Protein AF-A0A2V6P6T4-F1 (afdb_monomer_lite)

Secondary structure (DSSP, 8-state):
-HHHHHHHHHHHHHTTS-HHHHHHHHHHHHHHHHHH--HHHHHHHHHH-TTTHHHHTTSTTTHHHHHHHHHHHGGGGGGGHHHHHHHHHHS-GGGHHHHHHHHHHH-TTSPP-EE-HHHHHHHHHHHHHHHHHS-HHHHHHHHHHHHHHTS--TTEEHHHHHHHHHHHHTT-HHHHHHHHHHHHHH-GGGTTTTSPP-

Radius of gyration: 21.28 Å; chains: 1; bounding box: 48×36×60 Å

Foldseek 3Di:
DVVLVVLLVVLQVQLPDDLVSLVVCLVVLLCSCLPRVRLSSLQSCLVNPLPCLLVLLQRQSNVLSSLQSLLVVAQVSPVSLVSLLVSCVPYDLVNNVSSQSSNCRNPVPDQRFWFACQLQVQLVVLLQVVLVVDDPQLVVQLVVLCVVQPPHRGTQTLVSVLVSLVSNCVSDVVSSVSSVVRSCVSPVSCVVVSPPDD

pLDDT: mean 92.3, std 7.09, range [49.5, 98.38]

Sequence (198 aa):
MKYQNSVSAAAQAIGKLRQETIQTALPALRSALTTWEDYDAAQVIKQSDPQWLMVALKEPKAACEAAEALGELGPEARYALPALYEAMETGPTNHRYAIENAIKRIDPEAPRPLFHFDDLSPAVSELMSAAEAADKEIHDRVLDVYIKHGQDLNSVTRGEVIAFVNAIHDVDRGIYDLFVTKLVESNPSLAEALKPAP

Structure (mmCIF, N/CA/C/O backbone):
data_AF-A0A2V6P6T4-F1
#
_entry.id   AF-A0A2V6P6T4-F1
#
loop_
_atom_site.group_PDB
_atom_site.id
_atom_site.type_symbol
_atom_site.label_atom_id
_atom_site.label_alt_id
_atom_site.label_comp_id
_atom_site.label_asym_id
_atom_site.label_entity_id
_atom_site.label_seq_id
_atom_site.pdbx_PDB_ins_code
_atom_site.Cartn_x
_atom_site.Cartn_y
_atom_site.Cartn_z
_atom_site.occupancy
_atom_site.B_iso_or_equiv
_atom_site.auth_seq_id
_atom_site.auth_comp_id
_atom_site.auth_asym_id
_atom_site.auth_atom_id
_atom_site.pdbx_PDB_model_num
ATOM 1 N N . MET A 1 1 ? -4.398 21.254 19.273 1.00 58.81 1 MET A N 1
ATOM 2 C CA . MET A 1 1 ? -3.886 20.601 20.501 1.00 58.81 1 MET A CA 1
ATOM 3 C C . MET A 1 1 ? -4.890 20.522 21.652 1.00 58.81 1 MET A C 1
ATOM 5 O O . MET A 1 1 ? -5.187 19.404 22.032 1.00 58.81 1 MET A O 1
ATOM 9 N N . LYS A 1 2 ? -5.466 21.613 22.202 1.00 63.25 2 LYS A N 1
ATOM 10 C CA . LYS A 1 2 ? -6.418 21.486 23.342 1.00 63.25 2 LYS A CA 1
ATOM 11 C C . LYS A 1 2 ? -7.601 20.539 23.069 1.00 63.25 2 LYS A C 1
ATOM 13 O O . LYS A 1 2 ? -7.961 19.774 23.953 1.00 63.25 2 LYS A O 1
ATOM 18 N N . TYR A 1 3 ? -8.156 20.570 21.855 1.00 71.94 3 TYR A N 1
ATOM 19 C CA . TYR A 1 3 ? -9.300 19.732 21.485 1.00 71.94 3 TYR A CA 1
ATOM 20 C C . TYR A 1 3 ? -8.932 18.263 21.221 1.00 71.94 3 TYR A C 1
ATOM 22 O O . TYR A 1 3 ? -9.655 17.387 21.672 1.00 71.94 3 TYR A O 1
ATOM 30 N N . GLN A 1 4 ? -7.786 17.976 20.594 1.00 75.94 4 GLN A N 1
ATOM 31 C CA . GLN A 1 4 ? -7.334 16.595 20.346 1.00 75.94 4 GLN A CA 1
ATOM 32 C C . GLN A 1 4 ? -7.177 15.801 21.645 1.00 75.94 4 GLN A C 1
ATOM 34 O O . GLN A 1 4 ? -7.754 14.732 21.777 1.00 75.94 4 GLN A O 1
ATOM 39 N N . ASN A 1 5 ? -6.516 16.374 22.656 1.00 79.81 5 ASN A N 1
ATOM 40 C CA . ASN A 1 5 ? -6.349 15.693 23.944 1.00 79.81 5 ASN A CA 1
ATOM 41 C C . ASN A 1 5 ? -7.693 15.411 24.634 1.00 79.81 5 ASN A C 1
ATOM 43 O O . ASN A 1 5 ? -7.843 14.395 25.306 1.00 79.81 5 ASN A O 1
ATOM 47 N N . SER A 1 6 ? -8.674 16.309 24.487 1.00 82.62 6 SER A N 1
ATOM 48 C CA . SER A 1 6 ? -10.010 16.077 25.042 1.00 82.62 6 SER A CA 1
ATOM 49 C C . SER A 1 6 ? -10.805 15.023 24.269 1.00 82.62 6 SER A C 1
ATOM 51 O O . SER A 1 6 ? -11.564 14.285 24.889 1.00 82.62 6 SER A O 1
ATOM 53 N N . VAL A 1 7 ? -10.628 14.939 22.945 1.00 85.75 7 VAL A N 1
ATOM 54 C CA . VAL A 1 7 ? -11.293 13.932 22.102 1.00 85.75 7 VAL A CA 1
ATOM 55 C C . VAL A 1 7 ? -10.733 12.544 22.413 1.00 85.75 7 VAL A C 1
ATOM 57 O O . VAL A 1 7 ? -11.518 11.644 22.697 1.00 85.75 7 VAL A O 1
ATOM 60 N N . SER A 1 8 ? -9.4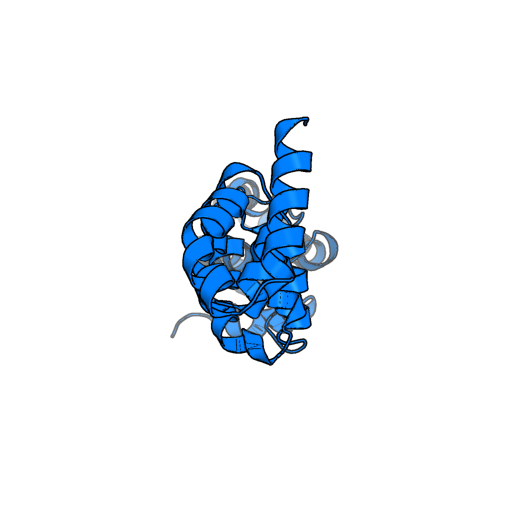11 12.413 22.516 1.00 86.75 8 SER A N 1
ATOM 61 C CA . SER A 1 8 ? -8.744 11.153 22.868 1.00 86.75 8 SER A CA 1
ATOM 62 C C . SER A 1 8 ? -9.146 10.681 24.269 1.00 86.75 8 SER A C 1
ATOM 64 O O . SER A 1 8 ? -9.593 9.547 24.447 1.00 86.75 8 SER A O 1
ATOM 66 N N . ALA A 1 9 ? -9.143 11.573 25.269 1.00 86.69 9 ALA A N 1
ATOM 67 C CA . ALA A 1 9 ? -9.624 11.236 26.611 1.00 86.69 9 ALA A CA 1
ATOM 68 C C . ALA A 1 9 ? -11.097 10.779 26.614 1.00 86.69 9 ALA A C 1
ATOM 70 O O . ALA A 1 9 ? -11.466 9.865 27.359 1.00 86.69 9 ALA A O 1
ATOM 71 N N . ALA A 1 10 ? -11.944 11.389 25.777 1.00 86.62 10 ALA A N 1
ATOM 72 C CA . ALA A 1 10 ? -13.332 10.970 25.617 1.00 86.62 10 ALA A CA 1
ATOM 73 C C . ALA A 1 10 ? -13.437 9.594 24.941 1.00 86.62 10 ALA A C 1
ATOM 75 O O . ALA A 1 10 ? -14.190 8.750 25.426 1.00 86.62 10 ALA A O 1
ATOM 76 N N . ALA A 1 11 ? -12.662 9.329 23.886 1.00 90.81 11 ALA A N 1
ATOM 77 C CA . ALA A 1 11 ? -12.619 8.030 23.220 1.00 90.81 11 ALA A CA 1
ATOM 78 C C . ALA A 1 11 ? -12.187 6.915 24.189 1.00 90.81 11 ALA A C 1
ATOM 80 O O . ALA A 1 11 ? -12.873 5.898 24.306 1.00 90.81 11 ALA A O 1
ATOM 81 N N . GLN A 1 12 ? -11.142 7.147 24.989 1.00 89.56 12 GLN A N 1
ATOM 82 C CA . GLN A 1 12 ? -10.704 6.215 26.035 1.00 89.56 12 GLN A CA 1
ATOM 83 C C . GLN A 1 12 ? -11.787 5.946 27.082 1.00 89.56 12 GLN A C 1
ATOM 85 O O . GLN A 1 12 ? -11.950 4.811 27.538 1.00 89.56 12 GLN A O 1
ATOM 90 N N . ALA A 1 13 ? -12.513 6.986 27.503 1.00 89.25 13 ALA A N 1
ATOM 91 C CA . ALA A 1 13 ? -13.611 6.832 28.448 1.00 89.25 13 ALA A CA 1
ATOM 92 C C . ALA A 1 13 ? -14.752 6.004 27.838 1.00 89.25 13 ALA A C 1
ATOM 94 O O . ALA A 1 13 ? -15.256 5.099 28.501 1.00 89.25 13 ALA A O 1
ATOM 95 N N . ILE A 1 14 ? -15.107 6.263 26.573 1.00 88.56 14 ILE A N 1
ATOM 96 C CA . ILE A 1 14 ? -16.137 5.524 25.830 1.00 88.56 14 ILE A CA 1
ATOM 97 C C . ILE A 1 14 ? -15.761 4.047 25.692 1.00 88.56 14 ILE A C 1
ATOM 99 O O . ILE A 1 14 ? -16.605 3.189 25.937 1.00 88.56 14 ILE A O 1
ATOM 103 N N . GLY A 1 15 ? -14.497 3.735 25.392 1.00 85.44 15 GLY A N 1
ATOM 104 C CA . GLY A 1 15 ? -14.012 2.356 25.265 1.00 85.44 15 GLY A CA 1
ATOM 105 C C . GLY A 1 15 ? -14.164 1.499 26.528 1.00 85.44 15 GLY A C 1
ATOM 106 O O . GLY A 1 15 ? -14.127 0.277 26.450 1.00 85.44 15 GLY A O 1
ATOM 107 N N . LYS A 1 16 ? -14.368 2.120 27.698 1.00 89.94 16 LYS A N 1
ATOM 108 C CA . LYS A 1 16 ? -14.582 1.428 28.983 1.00 89.94 16 LYS A CA 1
ATOM 109 C C . LYS A 1 16 ? -16.064 1.218 29.321 1.00 89.94 16 LYS A C 1
ATOM 111 O O . LYS A 1 16 ? -16.373 0.683 30.387 1.00 89.94 16 LYS A O 1
ATOM 116 N N . LEU A 1 17 ? -16.982 1.681 28.472 1.00 89.69 17 LEU A N 1
ATOM 117 C CA . LEU A 1 17 ? -18.424 1.598 28.704 1.00 89.69 17 LEU A CA 1
ATOM 118 C C . LEU A 1 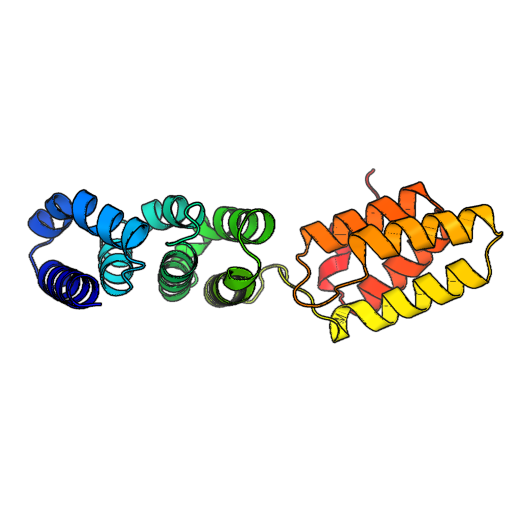17 ? -19.006 0.256 28.241 1.00 89.69 17 LEU A C 1
ATOM 120 O O . LEU A 1 17 ? -18.330 -0.595 27.668 1.00 89.69 17 LEU A O 1
ATOM 124 N N . ARG A 1 18 ? -20.300 0.051 28.515 1.00 87.00 18 ARG A N 1
ATOM 125 C CA . ARG A 1 18 ? -21.037 -1.120 28.022 1.00 87.00 18 ARG A CA 1
ATOM 126 C C . ARG A 1 18 ? -21.157 -1.065 26.497 1.00 87.00 18 ARG A C 1
ATOM 128 O O . ARG A 1 18 ? -21.288 0.016 25.928 1.00 87.00 18 ARG A O 1
ATOM 135 N N . GLN A 1 19 ? -21.214 -2.239 25.867 1.00 85.25 19 GLN A N 1
ATOM 136 C CA . GLN A 1 19 ? -21.298 -2.388 24.408 1.00 85.25 19 GLN A CA 1
ATOM 137 C C . GLN A 1 19 ? -22.415 -1.552 23.770 1.00 85.25 19 GLN A C 1
ATOM 139 O O . GLN A 1 19 ? -22.174 -0.856 22.791 1.00 85.25 19 GLN A O 1
ATOM 144 N N . GLU A 1 20 ? -23.611 -1.529 24.361 1.00 85.81 20 GLU A N 1
ATOM 145 C CA . GLU A 1 20 ? -24.730 -0.708 23.873 1.00 85.81 20 GLU A CA 1
ATOM 146 C C . GLU A 1 20 ? -24.367 0.783 23.777 1.00 85.81 20 GLU A C 1
ATOM 148 O O . GLU A 1 20 ? -24.692 1.448 22.796 1.00 85.81 20 GLU A O 1
ATOM 153 N N . THR A 1 21 ? -23.637 1.307 24.765 1.00 86.88 21 THR A N 1
ATOM 154 C CA . THR A 1 21 ? -23.200 2.706 24.777 1.00 86.88 21 THR A CA 1
ATOM 155 C C . THR A 1 21 ? -22.117 2.964 23.733 1.00 86.88 21 THR A C 1
ATOM 157 O O . THR A 1 21 ? -22.148 3.997 23.063 1.00 86.88 21 THR A O 1
ATOM 160 N N . ILE A 1 22 ? -21.198 2.016 23.534 1.00 88.81 22 ILE A N 1
ATOM 161 C CA . ILE A 1 22 ? -20.179 2.117 22.484 1.00 88.81 22 ILE A CA 1
ATOM 162 C C . ILE A 1 22 ? -20.839 2.155 21.101 1.00 88.81 22 ILE A C 1
ATOM 164 O O . ILE A 1 22 ? -20.514 3.028 20.300 1.00 88.81 22 ILE A O 1
ATOM 168 N N . GLN A 1 23 ? -21.836 1.299 20.854 1.00 88.25 23 GLN A N 1
ATOM 169 C CA . GLN A 1 23 ? -22.590 1.280 19.596 1.00 88.25 23 GLN A CA 1
ATOM 170 C C . GLN A 1 23 ? -23.260 2.631 19.309 1.00 88.25 23 GLN A C 1
ATOM 172 O O . GLN A 1 23 ? -23.166 3.146 18.195 1.00 88.25 23 GLN A O 1
ATOM 177 N N . THR A 1 24 ? -23.856 3.269 20.322 1.00 91.38 24 THR A N 1
ATOM 178 C CA . THR A 1 24 ? -24.427 4.619 20.159 1.00 91.38 24 THR A CA 1
ATOM 179 C C . THR A 1 24 ? -23.378 5.707 19.907 1.00 91.38 24 THR A C 1
ATOM 181 O O . THR A 1 24 ? -23.690 6.723 19.289 1.00 91.38 24 THR A O 1
ATOM 184 N N . ALA A 1 25 ? -22.135 5.501 20.352 1.00 92.88 25 ALA A N 1
ATOM 185 C CA . ALA A 1 25 ? -21.037 6.451 20.197 1.00 92.88 25 ALA A CA 1
ATOM 186 C C . ALA A 1 25 ? -20.222 6.255 18.906 1.00 92.88 25 ALA A C 1
ATOM 188 O O . ALA A 1 25 ? -19.420 7.129 18.569 1.00 92.88 25 ALA A O 1
ATOM 189 N N . LEU A 1 26 ? -20.433 5.165 18.154 1.00 93.12 26 LEU A N 1
ATOM 190 C CA . LEU A 1 26 ? -19.688 4.876 16.923 1.00 93.12 26 LEU A CA 1
ATOM 191 C C . LEU A 1 26 ? -19.659 6.048 15.930 1.00 93.12 26 LEU A C 1
ATOM 193 O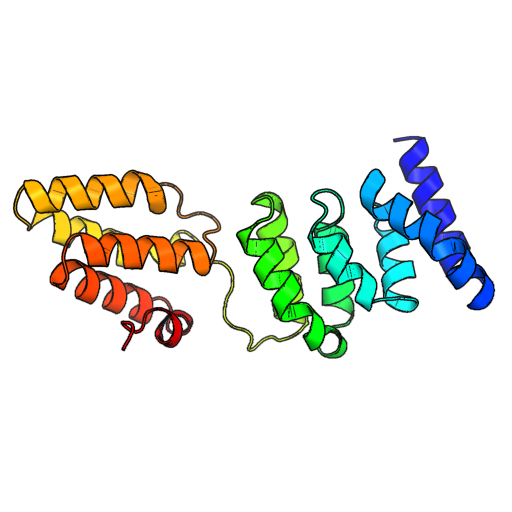 O . LEU A 1 26 ? -18.573 6.355 15.446 1.00 93.12 26 LEU A O 1
ATOM 197 N N . PRO A 1 27 ? -20.763 6.766 15.639 1.00 95.56 27 PRO A N 1
ATOM 198 C CA . PRO A 1 27 ? -20.698 7.914 14.733 1.00 95.56 27 PRO A CA 1
ATOM 199 C C . PRO A 1 27 ? -19.725 9.005 15.206 1.00 95.56 27 PRO A C 1
ATOM 201 O O . PRO A 1 27 ? -18.992 9.572 14.397 1.00 95.56 27 PRO A O 1
ATOM 204 N N . ALA A 1 28 ? -19.677 9.268 16.516 1.00 94.38 28 ALA A N 1
ATOM 205 C CA . ALA A 1 28 ? -18.775 10.256 17.097 1.00 94.38 28 ALA A CA 1
ATOM 206 C C . ALA A 1 28 ? -17.317 9.777 17.081 1.00 94.38 28 ALA A C 1
ATOM 208 O O . ALA A 1 28 ? -16.435 10.560 16.747 1.00 94.38 28 ALA A O 1
ATOM 209 N N . LEU A 1 29 ? -17.063 8.497 17.370 1.00 94.81 29 LEU A N 1
ATOM 210 C CA . LEU A 1 29 ? -15.724 7.900 17.290 1.00 94.81 29 LEU A CA 1
ATOM 211 C C . LEU A 1 29 ? -15.190 7.905 15.852 1.00 94.81 29 LEU A C 1
ATOM 213 O O . LEU A 1 29 ? -14.047 8.275 15.609 1.00 94.81 29 LEU A O 1
ATOM 217 N N . ARG A 1 30 ? -16.035 7.564 14.876 1.00 96.25 30 ARG A N 1
ATOM 218 C CA . ARG A 1 30 ? -15.684 7.608 13.451 1.00 96.25 30 ARG A CA 1
ATOM 219 C C . ARG A 1 30 ? -15.318 9.021 13.011 1.00 96.25 30 ARG A C 1
ATOM 221 O O . ARG A 1 30 ? -14.300 9.212 12.356 1.00 96.25 30 ARG A O 1
ATOM 228 N N . SER A 1 31 ? -16.117 10.011 13.418 1.00 94.69 31 SER A N 1
ATOM 229 C CA . SER A 1 31 ? -15.802 11.422 13.182 1.00 94.69 31 SER A CA 1
ATOM 230 C C . SER A 1 31 ? -14.525 11.847 13.902 1.00 94.69 31 SER A C 1
ATOM 232 O O . SER A 1 31 ? -13.770 12.644 13.351 1.00 94.69 31 SER A O 1
ATOM 234 N N . ALA A 1 32 ? -14.278 11.339 15.113 1.00 94.56 32 ALA A N 1
ATOM 235 C CA . ALA A 1 32 ? -13.070 11.641 15.864 1.00 94.56 32 ALA A CA 1
ATOM 236 C C . ALA A 1 32 ? -11.823 11.188 15.099 1.00 94.56 32 ALA A C 1
ATOM 238 O O . ALA A 1 32 ? -10.920 11.989 14.871 1.00 94.56 32 ALA A O 1
ATOM 239 N N . LEU A 1 33 ? -11.842 9.948 14.614 1.00 94.62 33 LEU A N 1
ATOM 240 C CA . LEU A 1 33 ? -10.778 9.373 13.806 1.00 94.62 33 LEU A CA 1
ATOM 241 C C . LEU A 1 33 ? -10.550 10.166 12.505 1.00 94.62 33 LEU A C 1
ATOM 243 O O . LEU A 1 33 ? -9.443 10.632 12.260 1.00 94.62 33 LEU A O 1
ATOM 247 N N . THR A 1 34 ? -11.588 10.419 11.704 1.00 94.19 34 THR A N 1
ATOM 248 C CA . THR A 1 34 ? -11.418 11.080 10.390 1.00 94.19 34 THR A CA 1
ATOM 249 C C . THR A 1 34 ? -11.141 12.580 10.464 1.00 94.19 34 THR A C 1
ATOM 251 O O . THR A 1 34 ? -10.613 13.163 9.517 1.00 94.19 34 THR A O 1
ATOM 254 N N . THR A 1 35 ? -11.480 13.230 11.579 1.00 92.75 35 THR A N 1
ATOM 255 C CA . THR A 1 35 ? -11.287 14.679 11.742 1.00 92.75 35 THR A CA 1
ATOM 256 C C . THR A 1 35 ? -10.003 15.016 12.495 1.00 92.75 35 THR A C 1
ATOM 258 O O . THR A 1 35 ? -9.359 16.016 12.164 1.00 92.75 35 THR A O 1
ATOM 261 N N . TRP A 1 36 ? -9.650 14.211 13.502 1.00 90.81 36 TRP A N 1
ATOM 262 C CA . TRP A 1 36 ? -8.606 14.528 14.480 1.00 90.81 36 TRP A CA 1
ATOM 263 C C . TRP A 1 36 ? -7.457 13.526 14.535 1.00 90.81 36 TRP A C 1
ATOM 265 O O . TRP A 1 36 ? -6.545 13.776 15.327 1.00 90.81 36 TRP A O 1
ATOM 275 N N . GLU A 1 37 ? -7.481 12.472 13.707 1.00 91.88 37 GLU A N 1
ATOM 276 C CA . GLU A 1 37 ? -6.413 11.455 13.648 1.00 91.88 37 GLU A CA 1
ATOM 277 C C . GLU A 1 37 ? -6.319 10.727 15.005 1.00 91.88 37 GLU A C 1
ATOM 279 O O . GLU A 1 37 ? -5.255 10.478 15.566 1.00 91.88 37 GLU A O 1
ATOM 284 N N . ASP A 1 38 ? -7.488 10.499 15.621 1.00 92.12 38 ASP A N 1
ATOM 285 C CA . ASP A 1 38 ? -7.586 10.044 17.005 1.00 92.12 38 ASP A CA 1
ATOM 286 C C . ASP A 1 38 ? -7.340 8.533 17.111 1.00 92.12 38 ASP A C 1
ATOM 288 O O . ASP A 1 38 ? -8.211 7.709 16.809 1.00 92.12 38 ASP A O 1
ATOM 292 N N . TYR A 1 39 ? -6.136 8.181 17.565 1.00 91.50 39 TYR A N 1
ATOM 293 C CA . TYR A 1 39 ? -5.712 6.799 17.778 1.00 91.50 39 TYR A CA 1
ATOM 294 C C . TYR A 1 39 ? -6.646 6.039 18.729 1.00 91.50 39 TYR A C 1
ATOM 296 O O . TYR A 1 39 ? -7.034 4.908 18.441 1.00 91.50 39 TYR A O 1
ATOM 304 N N . ASP A 1 40 ? -7.070 6.650 19.841 1.00 93.50 40 ASP A N 1
ATOM 305 C CA . ASP A 1 40 ? -7.949 5.984 20.807 1.00 93.50 40 ASP A CA 1
ATOM 306 C C . ASP A 1 40 ? -9.318 5.673 20.191 1.00 93.50 40 ASP A C 1
ATOM 308 O O . ASP A 1 40 ? -9.888 4.607 20.436 1.00 93.50 40 ASP A O 1
ATOM 312 N N . ALA A 1 41 ? -9.836 6.556 19.335 1.00 94.88 41 ALA A N 1
ATOM 313 C CA . ALA A 1 41 ? -11.054 6.289 18.584 1.00 94.88 41 ALA A CA 1
ATOM 314 C C . ALA A 1 41 ? -10.890 5.080 17.650 1.00 94.88 41 ALA A C 1
ATOM 316 O O . ALA A 1 41 ? -11.772 4.217 17.627 1.00 94.88 41 ALA A O 1
ATOM 317 N N . ALA A 1 42 ? -9.757 4.960 16.946 1.00 95.44 42 ALA A N 1
ATOM 318 C CA . ALA A 1 42 ? -9.451 3.780 16.134 1.00 95.44 42 ALA A CA 1
ATOM 319 C C . ALA A 1 42 ? -9.412 2.497 16.980 1.00 95.44 42 ALA A C 1
ATOM 321 O O . ALA A 1 42 ? -9.973 1.478 16.575 1.00 95.44 42 ALA A O 1
ATOM 322 N N . GLN A 1 43 ? -8.841 2.555 18.187 1.00 95.88 43 GLN A N 1
ATOM 323 C CA . GLN A 1 43 ? -8.786 1.418 19.111 1.00 95.88 43 GLN A CA 1
ATOM 324 C C . GLN A 1 43 ? -10.172 0.957 19.575 1.00 95.88 43 GLN A C 1
ATOM 326 O O . GLN A 1 43 ? -10.436 -0.246 19.640 1.00 95.88 43 GLN A O 1
ATOM 331 N N . VAL A 1 44 ? -11.081 1.892 19.863 1.00 95.06 44 VAL A N 1
ATOM 332 C CA . VAL A 1 44 ? -12.460 1.545 20.240 1.00 95.06 44 VAL A CA 1
ATOM 333 C C . VAL A 1 44 ? -13.238 0.991 19.044 1.00 95.06 44 VAL A C 1
ATOM 335 O O . VAL A 1 44 ? -13.957 -0.003 19.184 1.00 95.06 44 VAL A O 1
ATOM 338 N N . ILE A 1 45 ? -13.069 1.586 17.858 1.00 95.94 45 ILE A N 1
ATOM 339 C CA . ILE A 1 45 ? -13.699 1.106 16.620 1.00 95.94 45 ILE A CA 1
ATOM 340 C C . ILE A 1 45 ? -13.205 -0.302 16.285 1.00 95.94 45 ILE A C 1
ATOM 342 O O . ILE A 1 45 ? -14.026 -1.167 16.016 1.00 95.94 45 ILE A O 1
ATOM 346 N N . LYS A 1 46 ? -11.905 -0.586 16.400 1.00 96.19 46 LYS A N 1
ATOM 347 C CA . LYS A 1 46 ? -11.332 -1.928 16.203 1.00 96.19 46 LYS A CA 1
ATOM 348 C C . LYS A 1 46 ? -12.058 -3.011 17.004 1.00 96.19 46 LYS A C 1
ATOM 350 O O . LYS A 1 46 ? -12.295 -4.100 16.500 1.00 96.19 46 LYS A O 1
ATOM 355 N N . GLN A 1 47 ? -12.419 -2.723 18.252 1.00 92.75 47 GLN A N 1
ATOM 356 C CA . GLN A 1 47 ? -13.088 -3.694 19.126 1.00 92.75 47 GLN A CA 1
ATOM 357 C C . GLN A 1 47 ? -14.586 -3.849 18.831 1.00 92.75 47 GLN A C 1
ATOM 359 O O . GLN A 1 47 ? -15.180 -4.858 19.204 1.00 92.75 47 GLN A O 1
ATOM 364 N N . SER A 1 48 ? -15.204 -2.846 18.206 1.00 93.06 48 SER A N 1
ATOM 365 C CA . SER A 1 48 ? -16.668 -2.710 18.154 1.00 93.06 48 SER A CA 1
ATOM 366 C C . SER A 1 48 ? -17.241 -2.814 16.743 1.00 93.06 48 SER A C 1
ATOM 368 O O . SER A 1 48 ? -18.374 -3.255 16.566 1.00 93.06 48 SER A O 1
ATOM 370 N N . ASP A 1 49 ? -16.468 -2.376 15.755 1.00 95.06 49 ASP A N 1
ATOM 371 C CA . ASP A 1 49 ? -16.773 -2.370 14.329 1.00 95.06 49 ASP A CA 1
ATOM 372 C C . ASP A 1 49 ? -15.471 -2.331 13.492 1.00 95.06 49 ASP A C 1
ATOM 374 O O . ASP A 1 49 ? -15.142 -1.327 12.848 1.00 95.06 49 ASP A O 1
ATOM 378 N N . PRO A 1 50 ? -14.686 -3.423 13.501 1.00 95.06 50 PRO A N 1
ATOM 379 C CA . PRO A 1 50 ? -13.413 -3.483 12.785 1.00 95.06 50 PRO A CA 1
ATOM 380 C C . PRO A 1 50 ? -13.569 -3.462 11.259 1.00 95.06 50 PRO A C 1
ATOM 382 O O . PRO A 1 50 ? -12.604 -3.190 10.547 1.00 95.06 50 PRO A O 1
ATOM 385 N N . GLN A 1 51 ? -14.761 -3.742 10.724 1.00 95.00 51 GLN A N 1
ATOM 386 C CA . GLN A 1 51 ? -15.004 -3.696 9.281 1.00 95.00 51 GLN A CA 1
ATOM 387 C C . GLN A 1 51 ? -15.033 -2.257 8.764 1.00 95.00 51 GLN A C 1
ATOM 389 O O . GLN A 1 51 ? -14.537 -1.986 7.670 1.00 95.00 51 GLN A O 1
ATOM 394 N N . TRP A 1 52 ? -15.553 -1.318 9.559 1.00 96.69 52 TRP A N 1
ATOM 395 C CA . TRP A 1 52 ? -15.602 0.086 9.164 1.00 96.69 52 TRP A CA 1
ATOM 396 C C . TRP A 1 52 ? -14.215 0.722 9.000 1.00 96.69 52 TRP A C 1
ATOM 398 O O . TRP A 1 52 ? -14.067 1.658 8.216 1.00 96.69 52 TRP A O 1
ATOM 408 N N . LEU A 1 53 ? -13.172 0.182 9.641 1.00 97.19 53 LEU A N 1
ATOM 409 C CA . LEU A 1 53 ? -11.795 0.655 9.451 1.00 97.19 53 LEU A CA 1
ATOM 410 C C . LEU A 1 53 ? -11.340 0.581 7.981 1.00 97.19 53 LEU A C 1
ATOM 412 O O . LEU A 1 53 ? -10.548 1.415 7.559 1.00 97.19 53 LEU A O 1
ATOM 416 N N . MET A 1 54 ? -11.897 -0.322 7.163 1.00 96.94 54 MET A N 1
ATOM 417 C CA . MET A 1 54 ? -11.620 -0.353 5.717 1.00 96.94 54 MET A CA 1
ATOM 418 C C . MET A 1 54 ? -12.119 0.898 4.983 1.00 96.94 54 MET A C 1
ATOM 420 O O . MET A 1 54 ? -11.541 1.299 3.978 1.00 96.94 54 MET A O 1
ATOM 424 N N . VAL A 1 55 ? -13.191 1.523 5.477 1.00 95.81 55 VAL A N 1
ATOM 425 C CA . VAL A 1 55 ? -13.684 2.802 4.947 1.00 95.81 55 VAL A CA 1
ATOM 426 C C . VAL A 1 55 ? -12.735 3.925 5.359 1.00 95.81 55 VAL A C 1
ATOM 428 O O . VAL A 1 55 ? -12.390 4.765 4.534 1.00 95.81 55 VAL A O 1
ATOM 431 N N . ALA A 1 56 ? -12.260 3.901 6.607 1.00 95.81 56 ALA A N 1
ATOM 432 C CA . ALA A 1 56 ? -11.322 4.891 7.131 1.00 95.81 56 ALA A CA 1
ATOM 433 C C . ALA A 1 56 ? -9.964 4.890 6.408 1.00 95.81 56 ALA A C 1
ATOM 435 O O . ALA A 1 56 ? -9.341 5.941 6.312 1.00 95.81 56 ALA A O 1
ATOM 436 N N . LEU A 1 57 ? -9.536 3.760 5.830 1.00 96.19 57 LEU A N 1
ATOM 437 C CA . LEU A 1 57 ? -8.325 3.688 4.998 1.00 96.19 57 LEU A CA 1
ATOM 438 C C . LEU A 1 57 ? -8.347 4.641 3.790 1.00 96.19 57 LEU A C 1
ATOM 440 O O . LEU A 1 57 ? -7.288 5.031 3.305 1.00 96.19 57 LEU A O 1
ATOM 444 N N . LYS A 1 58 ? -9.535 5.020 3.302 1.00 93.25 58 LYS A N 1
ATOM 445 C CA . LYS A 1 58 ? -9.690 5.951 2.172 1.00 93.25 58 LYS A CA 1
ATOM 446 C C . LYS A 1 58 ? -9.578 7.415 2.592 1.00 93.25 58 LYS A C 1
ATOM 448 O O . LYS A 1 58 ? -9.429 8.285 1.740 1.00 93.25 58 LYS A O 1
ATOM 453 N N . GLU A 1 59 ? -9.644 7.688 3.891 1.00 93.50 59 GLU A N 1
ATOM 454 C CA . GLU A 1 59 ? -9.535 9.028 4.447 1.00 93.50 59 GLU A CA 1
ATOM 455 C C . GLU A 1 59 ? -8.065 9.316 4.777 1.00 93.50 59 GLU A C 1
ATOM 457 O O . GLU A 1 59 ? -7.511 8.674 5.671 1.00 93.50 59 GLU A O 1
ATOM 462 N N . PRO A 1 60 ? -7.413 10.300 4.125 1.00 88.69 60 PRO A N 1
ATOM 463 C CA . PRO A 1 60 ? -5.986 10.558 4.326 1.00 88.69 60 PRO A CA 1
ATOM 464 C C . PRO A 1 60 ? -5.607 10.757 5.795 1.00 88.69 60 PRO A C 1
ATOM 466 O O . PRO A 1 60 ? -4.571 10.290 6.237 1.00 88.69 60 PRO A O 1
ATOM 469 N N . LYS A 1 61 ? -6.474 11.406 6.570 1.00 90.12 61 LYS A N 1
ATOM 470 C CA . LYS A 1 61 ? -6.244 11.677 7.993 1.00 90.12 61 LYS A CA 1
ATOM 471 C C . LYS A 1 61 ? -6.397 10.463 8.908 1.00 90.12 61 LYS A C 1
ATOM 473 O O . LYS A 1 61 ? -5.939 10.509 10.031 1.00 90.12 61 LYS A O 1
ATOM 478 N N . ALA A 1 62 ? -7.091 9.418 8.472 1.00 94.06 62 ALA A N 1
ATOM 479 C CA . ALA A 1 62 ? -7.373 8.255 9.314 1.00 94.06 62 ALA A CA 1
ATOM 480 C C . ALA A 1 62 ? -6.651 6.990 8.852 1.00 94.06 62 ALA A C 1
ATOM 482 O O . ALA A 1 62 ? -6.713 5.968 9.535 1.00 94.06 62 ALA A O 1
ATOM 483 N N . ALA A 1 63 ? -6.019 7.020 7.676 1.00 94.88 63 ALA A N 1
ATOM 484 C CA . ALA A 1 63 ? -5.460 5.833 7.051 1.00 94.88 63 ALA A CA 1
ATOM 485 C C . ALA A 1 63 ? -4.377 5.168 7.914 1.00 94.88 63 ALA A C 1
ATOM 487 O O . ALA A 1 63 ? -4.349 3.941 7.994 1.00 94.88 63 ALA A O 1
ATOM 488 N N . CYS A 1 64 ? -3.528 5.950 8.588 1.00 95.25 64 CYS A N 1
ATOM 489 C CA . CYS A 1 64 ? -2.476 5.427 9.460 1.00 95.25 64 CYS A CA 1
ATOM 490 C C . CYS A 1 64 ? -3.054 4.672 10.661 1.00 95.25 64 CYS A C 1
ATOM 492 O O . CYS A 1 64 ? -2.731 3.503 10.866 1.00 95.25 64 CYS A O 1
ATOM 494 N N . GLU A 1 65 ? -3.945 5.306 11.418 1.00 95.88 65 GLU A N 1
ATOM 495 C CA . GLU A 1 65 ? -4.541 4.743 12.630 1.00 95.88 65 GLU A CA 1
ATOM 496 C C . GLU A 1 65 ? -5.468 3.572 12.284 1.00 95.88 65 GLU A C 1
ATOM 498 O O . GLU A 1 65 ? -5.514 2.575 13.005 1.00 95.88 65 GLU A O 1
ATOM 503 N N . ALA A 1 66 ? -6.184 3.653 11.156 1.00 97.31 66 ALA A N 1
ATOM 504 C CA . ALA A 1 66 ? -7.005 2.557 10.658 1.00 97.31 66 ALA A CA 1
ATOM 505 C C . ALA A 1 66 ? -6.154 1.349 10.247 1.00 97.31 66 ALA A C 1
ATOM 507 O O . ALA A 1 66 ? -6.487 0.220 10.612 1.00 97.31 66 ALA A O 1
ATOM 508 N N . ALA A 1 67 ? -5.048 1.570 9.528 1.00 97.69 67 ALA A N 1
ATOM 509 C CA . ALA A 1 67 ? -4.116 0.509 9.163 1.00 97.69 67 ALA A CA 1
ATOM 510 C C . ALA A 1 67 ? -3.473 -0.120 10.404 1.00 97.69 67 ALA A C 1
ATOM 512 O O . ALA A 1 67 ? -3.434 -1.343 10.513 1.00 97.69 67 ALA A O 1
ATOM 513 N N . GLU A 1 68 ? -3.030 0.687 11.369 1.00 97.44 68 GLU A N 1
ATOM 514 C CA . GLU A 1 68 ? -2.456 0.190 12.620 1.00 97.44 68 GLU A CA 1
ATOM 515 C C . GLU A 1 68 ? -3.461 -0.662 13.403 1.00 97.44 68 GLU A C 1
ATOM 517 O O . GLU A 1 68 ? -3.148 -1.794 13.780 1.00 97.44 68 GLU A O 1
ATOM 522 N N . ALA A 1 69 ? -4.691 -0.172 13.564 1.00 97.62 69 ALA A N 1
ATOM 523 C CA . ALA A 1 69 ? -5.762 -0.901 14.228 1.00 97.62 69 ALA A CA 1
ATOM 524 C C . ALA A 1 69 ? -6.089 -2.233 13.527 1.00 97.62 69 ALA A C 1
ATOM 526 O O . ALA A 1 69 ? -6.250 -3.256 14.193 1.00 97.62 69 ALA A O 1
ATOM 527 N N . LEU A 1 70 ? -6.144 -2.255 12.191 1.00 98.19 70 LEU A N 1
ATOM 528 C CA . LEU A 1 70 ? -6.323 -3.489 11.418 1.00 98.19 70 LEU A CA 1
ATOM 529 C C . LEU A 1 70 ? -5.125 -4.441 11.573 1.00 98.19 70 LEU A C 1
ATOM 531 O O . LEU A 1 70 ? -5.312 -5.641 11.752 1.00 98.19 70 LEU A O 1
ATOM 535 N N . GLY A 1 71 ? -3.897 -3.923 11.569 1.00 97.94 71 GLY A N 1
ATOM 536 C CA . GLY A 1 71 ? -2.678 -4.708 11.777 1.00 97.94 71 GLY A CA 1
ATOM 537 C C . GLY A 1 71 ? -2.591 -5.340 13.168 1.00 97.94 71 GLY A C 1
ATOM 538 O O . GLY A 1 71 ? -2.071 -6.443 13.322 1.00 97.94 71 GLY A O 1
ATOM 539 N N . GLU A 1 72 ? -3.122 -4.675 14.192 1.00 98.00 72 GLU A N 1
ATOM 540 C CA . GLU A 1 72 ? -3.205 -5.205 15.557 1.00 98.00 72 GLU A CA 1
ATOM 541 C C . GLU A 1 72 ? -4.185 -6.374 15.706 1.00 98.00 72 GLU A C 1
ATOM 543 O O . GLU A 1 72 ? -4.009 -7.181 16.618 1.00 98.00 72 GLU A O 1
ATOM 548 N N . LEU A 1 73 ? -5.184 -6.491 14.823 1.00 97.56 73 LEU A N 1
ATOM 549 C CA . LEU A 1 73 ? -6.051 -7.675 14.749 1.00 97.56 73 LEU A CA 1
ATOM 550 C C . LEU A 1 73 ? -5.316 -8.891 14.158 1.00 97.56 73 LEU A C 1
ATOM 552 O O . LEU A 1 73 ? -5.721 -10.032 14.381 1.00 97.56 73 LEU A O 1
ATOM 556 N N . GLY A 1 74 ? -4.233 -8.666 13.408 1.00 97.00 74 GLY A N 1
ATOM 557 C CA . GLY A 1 74 ? -3.432 -9.730 12.812 1.00 97.00 74 GLY A CA 1
ATOM 558 C C . GLY A 1 74 ? -4.233 -10.579 11.810 1.00 97.00 74 GLY A C 1
ATOM 559 O O . GLY A 1 74 ? -5.010 -10.024 11.029 1.00 97.00 74 GLY A O 1
ATOM 560 N N . PRO A 1 75 ? -4.075 -11.919 11.801 1.00 97.69 75 PRO A N 1
ATOM 561 C CA . PRO A 1 75 ? -4.704 -12.792 10.804 1.00 97.69 75 PRO A CA 1
ATOM 562 C C . PRO A 1 75 ? -6.233 -12.703 10.710 1.00 97.69 75 PRO A C 1
ATOM 564 O O . PRO A 1 75 ? -6.798 -13.012 9.659 1.00 97.69 75 PRO A O 1
ATOM 567 N N . GLU A 1 76 ? -6.916 -12.266 11.771 1.00 96.75 76 GLU A N 1
ATOM 568 C CA . GLU A 1 76 ? -8.372 -12.072 11.765 1.00 96.75 76 GLU A CA 1
ATOM 569 C C . GLU A 1 76 ? -8.805 -10.970 10.787 1.00 96.75 76 GLU A C 1
ATOM 571 O O . GLU A 1 76 ? -9.884 -11.054 10.202 1.00 96.75 76 GLU A O 1
ATOM 576 N N . ALA A 1 77 ? -7.939 -9.985 10.531 1.00 97.81 77 ALA A N 1
ATOM 577 C CA . ALA A 1 77 ? -8.181 -8.892 9.595 1.00 97.81 77 ALA A CA 1
ATOM 578 C C . ALA A 1 77 ? -7.759 -9.201 8.148 1.00 97.81 77 ALA A C 1
ATOM 580 O O . ALA A 1 77 ? -7.679 -8.289 7.326 1.00 97.81 77 ALA A O 1
ATOM 581 N N . ARG A 1 78 ? -7.545 -10.473 7.774 1.00 97.31 78 ARG A N 1
ATOM 582 C CA . ARG A 1 78 ? -7.230 -10.865 6.381 1.00 97.31 78 ARG A CA 1
ATOM 583 C C . ARG A 1 78 ? -8.234 -10.348 5.350 1.00 97.31 78 ARG A C 1
ATOM 585 O O . ARG A 1 78 ? -7.857 -10.063 4.217 1.00 97.31 78 ARG A O 1
ATOM 592 N N . TYR A 1 79 ? -9.494 -10.166 5.743 1.00 96.25 79 TYR A N 1
ATOM 593 C CA . TYR A 1 79 ? -10.524 -9.571 4.887 1.00 96.25 79 TYR A CA 1
ATOM 594 C C . TYR A 1 79 ? -10.213 -8.121 4.465 1.00 96.25 79 TYR A C 1
ATOM 596 O O . TYR A 1 79 ? -10.765 -7.655 3.473 1.00 96.25 79 TYR A O 1
ATOM 604 N N . ALA A 1 80 ? -9.342 -7.412 5.192 1.00 97.81 80 ALA A N 1
ATOM 605 C CA . ALA A 1 80 ? -8.970 -6.026 4.922 1.00 97.81 80 ALA A CA 1
ATOM 606 C C . ALA A 1 80 ? -7.781 -5.882 3.959 1.00 97.81 80 ALA A C 1
ATOM 608 O O . ALA A 1 80 ? -7.505 -4.766 3.519 1.00 97.81 80 ALA A O 1
ATOM 609 N N . LEU A 1 81 ? -7.097 -6.978 3.596 1.00 96.81 81 LEU A N 1
ATOM 610 C CA . LEU A 1 81 ? -5.939 -6.935 2.695 1.00 96.81 81 LEU A CA 1
ATOM 611 C C . LEU A 1 81 ? -6.231 -6.185 1.382 1.00 96.81 81 LEU A C 1
ATOM 613 O O . LEU A 1 81 ? -5.450 -5.292 1.055 1.00 96.81 81 LEU A O 1
ATOM 617 N N . PRO A 1 82 ? -7.346 -6.431 0.659 1.00 95.62 82 PRO A N 1
ATOM 618 C CA . PRO A 1 82 ? -7.634 -5.691 -0.571 1.00 95.62 82 PRO A CA 1
ATOM 619 C C . PRO A 1 82 ? -7.735 -4.173 -0.360 1.00 95.62 82 PRO A C 1
ATOM 621 O O . PRO A 1 82 ? -7.219 -3.408 -1.169 1.00 95.62 82 PRO A O 1
ATOM 624 N N . ALA A 1 83 ? -8.350 -3.735 0.744 1.00 96.44 83 ALA A N 1
ATOM 625 C CA . ALA A 1 83 ? -8.498 -2.315 1.062 1.00 96.44 83 ALA A CA 1
ATOM 626 C C . ALA A 1 83 ? -7.162 -1.669 1.469 1.00 96.44 83 ALA A C 1
ATOM 628 O O . ALA A 1 83 ? -6.914 -0.515 1.134 1.00 96.44 83 ALA A O 1
ATOM 629 N N . LEU A 1 84 ? -6.286 -2.412 2.155 1.00 96.88 84 LEU A N 1
ATOM 630 C CA . LEU A 1 84 ? -4.933 -1.958 2.490 1.00 96.88 84 LEU A CA 1
ATOM 631 C C . LEU A 1 84 ? -4.071 -1.788 1.233 1.00 96.88 84 LEU A C 1
ATOM 633 O O . LEU A 1 84 ? -3.399 -0.769 1.099 1.00 96.88 84 LEU A O 1
ATOM 637 N N . TYR A 1 85 ? -4.129 -2.733 0.289 1.00 94.81 85 TYR A N 1
ATOM 638 C CA . TYR A 1 85 ? -3.441 -2.584 -0.998 1.00 94.81 85 TYR A CA 1
ATOM 639 C C . TYR A 1 85 ? -3.970 -1.377 -1.783 1.00 94.81 85 TYR A C 1
ATOM 641 O O . TYR A 1 85 ? -3.174 -0.563 -2.233 1.00 94.81 85 TYR A O 1
ATOM 649 N N . GLU A 1 86 ? -5.294 -1.204 -1.887 1.00 93.81 86 GLU A N 1
ATOM 650 C CA . GLU A 1 86 ? -5.894 -0.029 -2.544 1.00 93.81 86 GLU A CA 1
ATOM 651 C C . GLU A 1 86 ? -5.397 1.280 -1.907 1.00 93.81 86 GLU A C 1
ATOM 653 O O . GLU A 1 86 ? -4.932 2.178 -2.607 1.00 93.81 86 GLU A O 1
ATOM 658 N N . ALA A 1 87 ? -5.422 1.368 -0.574 1.00 94.56 87 ALA A N 1
ATOM 659 C CA . ALA A 1 87 ? -4.977 2.552 0.155 1.00 94.56 87 ALA A CA 1
ATOM 660 C C . ALA A 1 87 ? -3.484 2.852 -0.040 1.00 94.56 87 ALA A C 1
ATOM 662 O O . ALA A 1 87 ? -3.094 4.018 -0.019 1.00 94.56 87 ALA A O 1
ATOM 663 N N . MET A 1 88 ? -2.651 1.832 -0.258 1.00 92.31 88 MET A N 1
ATOM 664 C CA . MET A 1 88 ? -1.234 2.029 -0.556 1.00 92.31 88 MET A CA 1
ATOM 665 C C . MET A 1 88 ? -1.004 2.662 -1.936 1.00 92.31 88 MET A C 1
ATOM 667 O O . MET A 1 88 ? -0.116 3.504 -2.082 1.00 92.31 88 MET A O 1
ATOM 671 N N . GLU A 1 89 ? -1.811 2.272 -2.922 1.00 90.12 89 GLU A N 1
ATO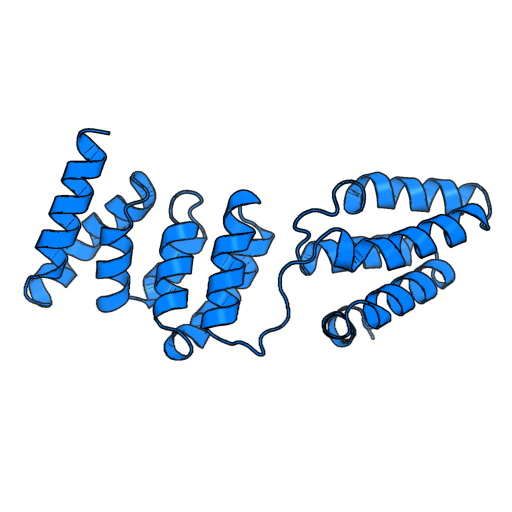M 672 C CA . GLU A 1 89 ? -1.712 2.739 -4.309 1.00 90.12 89 GLU A CA 1
ATOM 673 C C . GLU A 1 89 ? -2.312 4.144 -4.484 1.00 90.12 89 GLU A C 1
ATOM 675 O O . GLU A 1 89 ? -1.757 4.980 -5.193 1.00 90.12 89 GLU A O 1
ATOM 680 N N . THR A 1 90 ? -3.439 4.435 -3.824 1.00 90.38 90 THR A N 1
ATOM 681 C CA . THR A 1 90 ? -4.157 5.714 -3.994 1.00 90.38 90 THR A CA 1
ATOM 682 C C . THR A 1 90 ? -3.839 6.755 -2.923 1.00 90.38 90 THR A C 1
ATOM 684 O O . THR A 1 90 ? -4.180 7.929 -3.077 1.00 90.38 90 THR A O 1
ATOM 687 N N . GLY A 1 91 ? -3.272 6.322 -1.797 1.00 87.31 91 GLY A N 1
ATOM 688 C CA . GLY A 1 91 ? -3.046 7.160 -0.629 1.00 87.31 91 GLY A CA 1
ATOM 689 C C . GLY A 1 91 ? -1.747 7.973 -0.688 1.00 87.31 91 GLY A C 1
ATOM 690 O O . GLY A 1 91 ? -0.864 7.716 -1.507 1.00 87.31 91 GLY A O 1
ATOM 691 N N . PRO A 1 92 ? -1.598 8.957 0.214 1.00 88.25 92 PRO A N 1
ATOM 692 C CA . PRO A 1 92 ? -0.347 9.686 0.399 1.00 88.25 92 PRO A CA 1
ATOM 693 C C . PRO A 1 92 ? 0.851 8.771 0.702 1.00 88.25 92 PRO A C 1
ATOM 695 O O . PRO A 1 92 ? 0.747 7.801 1.456 1.00 88.25 92 PRO A O 1
ATOM 698 N N . THR A 1 93 ? 2.024 9.121 0.168 1.00 86.94 93 THR A N 1
ATOM 699 C CA . THR A 1 93 ? 3.257 8.323 0.299 1.00 86.94 93 THR A CA 1
ATOM 700 C C . THR A 1 93 ? 3.703 8.131 1.751 1.00 86.94 93 THR A C 1
ATOM 702 O O . THR A 1 93 ? 4.227 7.076 2.103 1.00 86.94 93 THR A O 1
ATOM 705 N N . ASN A 1 94 ? 3.434 9.102 2.628 1.00 87.62 94 ASN A N 1
ATOM 706 C CA . ASN A 1 94 ? 3.771 9.041 4.051 1.00 87.62 94 ASN A CA 1
ATOM 707 C C . ASN A 1 94 ? 2.979 7.973 4.833 1.00 87.62 94 ASN A C 1
ATOM 709 O O . ASN A 1 94 ? 3.363 7.663 5.958 1.00 87.62 94 ASN A O 1
ATOM 713 N N . HIS A 1 95 ? 1.916 7.386 4.266 1.00 90.81 95 HIS A N 1
ATOM 714 C CA . HIS A 1 95 ? 1.145 6.309 4.910 1.00 90.81 95 HIS A CA 1
ATOM 715 C C . HIS A 1 95 ? 1.628 4.906 4.523 1.00 90.81 95 HIS A C 1
ATOM 717 O O . HIS A 1 95 ? 1.280 3.931 5.192 1.00 90.81 95 HIS A O 1
ATOM 723 N N . ARG A 1 96 ? 2.446 4.783 3.465 1.00 91.81 96 ARG A N 1
ATOM 724 C CA . ARG A 1 96 ? 2.851 3.489 2.888 1.00 91.81 96 ARG A CA 1
ATOM 725 C C . ARG A 1 96 ? 3.496 2.566 3.929 1.00 91.81 96 ARG A C 1
ATOM 727 O O . ARG A 1 96 ? 3.123 1.403 4.006 1.00 91.81 96 ARG A O 1
ATOM 734 N N . TYR A 1 97 ? 4.353 3.088 4.809 1.00 91.69 97 TYR A N 1
ATOM 735 C CA . TYR A 1 97 ? 4.983 2.293 5.876 1.00 91.69 97 TYR A CA 1
ATOM 736 C C . TYR A 1 97 ? 3.991 1.744 6.912 1.00 91.69 97 TYR A C 1
ATOM 738 O O . TYR A 1 97 ? 4.123 0.601 7.351 1.00 91.69 97 TYR A O 1
ATOM 746 N N . ALA A 1 98 ? 2.993 2.534 7.325 1.00 94.06 98 ALA A N 1
ATOM 747 C CA . ALA A 1 98 ? 1.981 2.076 8.280 1.00 94.06 98 ALA A CA 1
ATOM 748 C C . ALA A 1 98 ? 1.130 0.953 7.669 1.00 94.06 98 ALA A C 1
ATOM 750 O O . ALA A 1 98 ? 0.898 -0.078 8.302 1.00 94.06 98 ALA A O 1
ATOM 751 N N . ILE A 1 99 ? 0.742 1.125 6.404 1.00 96.38 99 ILE A N 1
ATOM 752 C CA . ILE A 1 99 ? -0.044 0.147 5.651 1.00 96.38 99 ILE A CA 1
ATOM 753 C C . ILE A 1 99 ? 0.774 -1.126 5.377 1.00 96.38 99 ILE A C 1
ATOM 755 O O . ILE A 1 99 ? 0.261 -2.226 5.568 1.00 96.38 99 ILE A O 1
ATOM 759 N N . GLU A 1 100 ? 2.053 -1.011 5.001 1.00 95.38 100 GLU A N 1
ATOM 760 C CA . GLU A 1 100 ? 2.950 -2.161 4.810 1.00 95.38 100 GLU A CA 1
ATOM 761 C C . GLU A 1 100 ? 3.074 -2.983 6.097 1.00 95.38 100 GLU A C 1
ATOM 763 O O . GLU A 1 100 ? 2.908 -4.205 6.086 1.00 95.38 100 GLU A O 1
ATOM 768 N N . ASN A 1 101 ? 3.314 -2.311 7.226 1.00 95.81 101 ASN A N 1
ATOM 769 C CA . ASN A 1 101 ? 3.398 -2.969 8.524 1.00 95.81 101 ASN A CA 1
ATOM 770 C C . ASN A 1 101 ? 2.084 -3.663 8.896 1.00 95.81 101 ASN A C 1
ATOM 772 O O . ASN A 1 101 ? 2.115 -4.770 9.435 1.00 95.81 101 ASN A O 1
ATOM 776 N N . ALA A 1 102 ? 0.936 -3.054 8.593 1.00 97.69 102 ALA A N 1
ATOM 777 C CA . ALA A 1 102 ? -0.365 -3.676 8.808 1.00 97.69 102 ALA A CA 1
ATOM 778 C C . ALA A 1 102 ? -0.528 -4.951 7.969 1.00 97.69 102 ALA A C 1
ATOM 780 O O . ALA A 1 102 ? -0.843 -6.001 8.529 1.00 97.69 102 ALA A O 1
ATOM 781 N N . ILE A 1 103 ? -0.231 -4.892 6.665 1.00 97.12 103 ILE A N 1
ATOM 782 C CA . ILE A 1 103 ? -0.269 -6.053 5.760 1.00 97.12 103 ILE A CA 1
ATOM 783 C C . ILE A 1 103 ? 0.615 -7.181 6.306 1.00 97.12 103 ILE A C 1
ATOM 785 O O . ILE A 1 103 ? 0.144 -8.305 6.445 1.00 97.12 103 ILE A O 1
ATOM 789 N N . LYS A 1 104 ? 1.853 -6.875 6.714 1.00 96.25 104 LYS A N 1
ATOM 790 C CA . LYS A 1 104 ? 2.797 -7.862 7.263 1.00 96.25 104 LYS A CA 1
ATOM 791 C C . LYS A 1 104 ? 2.321 -8.496 8.574 1.00 96.25 104 LYS A C 1
ATOM 793 O O . LYS A 1 104 ? 2.584 -9.672 8.815 1.00 96.25 104 LYS A O 1
ATOM 798 N N . ARG A 1 105 ? 1.651 -7.732 9.444 1.00 97.69 105 ARG A N 1
ATOM 799 C CA . ARG A 1 105 ? 1.078 -8.251 10.702 1.00 97.69 105 ARG A CA 1
ATOM 800 C C . ARG A 1 105 ? -0.152 -9.122 10.451 1.00 97.69 105 ARG A C 1
ATOM 802 O O . ARG A 1 105 ? -0.370 -10.079 11.191 1.00 97.69 105 ARG A O 1
ATOM 809 N N . ILE A 1 106 ? -0.938 -8.795 9.427 1.00 98.19 106 ILE A N 1
ATOM 810 C CA . ILE A 1 106 ? -2.124 -9.557 9.024 1.00 98.19 106 ILE A CA 1
ATOM 811 C C . ILE A 1 106 ? -1.723 -10.869 8.354 1.00 98.19 106 ILE A C 1
ATOM 813 O O . ILE A 1 106 ? -2.280 -11.923 8.661 1.00 98.19 106 ILE A O 1
ATOM 817 N N . ASP A 1 107 ? -0.758 -10.812 7.444 1.00 96.56 107 ASP A N 1
ATOM 818 C CA . ASP A 1 107 ? -0.284 -11.974 6.717 1.00 96.56 107 ASP A CA 1
ATOM 819 C C . ASP A 1 107 ? 1.202 -11.812 6.349 1.00 96.56 107 ASP A C 1
ATOM 821 O O . ASP A 1 107 ? 1.530 -11.109 5.392 1.00 96.56 107 ASP A O 1
ATOM 825 N N . PRO A 1 108 ? 2.121 -12.452 7.096 1.00 92.56 108 PRO A N 1
ATOM 826 C CA . PRO A 1 108 ? 3.558 -12.382 6.824 1.00 92.56 108 PRO A CA 1
ATOM 827 C C . PRO A 1 108 ? 3.960 -12.915 5.444 1.00 92.56 108 PRO A C 1
ATOM 829 O O . PRO A 1 108 ? 5.006 -12.528 4.930 1.00 92.56 108 PRO A O 1
ATOM 832 N N . GLU A 1 109 ? 3.128 -13.779 4.856 1.00 90.81 109 GLU A N 1
ATOM 833 C CA . GLU A 1 109 ? 3.329 -14.368 3.528 1.00 90.81 109 GLU A CA 1
ATOM 834 C C . GLU A 1 109 ? 2.659 -13.548 2.411 1.00 90.81 109 GLU A C 1
ATOM 836 O O . GLU A 1 109 ? 2.702 -13.936 1.240 1.00 90.81 109 GLU A O 1
ATOM 841 N N . ALA A 1 110 ? 2.017 -12.419 2.744 1.00 88.44 110 ALA A N 1
ATOM 842 C CA . ALA A 1 110 ? 1.400 -11.559 1.745 1.00 88.44 110 ALA A CA 1
ATOM 843 C C . ALA A 1 110 ? 2.446 -11.019 0.756 1.00 88.44 110 ALA A C 1
ATOM 845 O O . ALA A 1 110 ? 3.586 -10.727 1.138 1.00 88.44 110 ALA A O 1
ATOM 846 N N . PRO A 1 111 ? 2.066 -10.820 -0.520 1.00 86.00 111 PRO A N 1
ATOM 847 C CA . PRO A 1 111 ? 2.941 -10.198 -1.495 1.00 86.00 111 PRO A CA 1
ATOM 848 C C . PRO A 1 111 ? 3.478 -8.866 -0.985 1.00 86.00 111 PRO A C 1
ATOM 850 O O . PRO A 1 111 ? 2.714 -7.990 -0.567 1.00 86.00 111 PRO A O 1
ATOM 853 N N . ARG A 1 112 ? 4.800 -8.711 -1.076 1.00 87.12 112 ARG A N 1
ATOM 854 C CA . ARG A 1 112 ? 5.484 -7.477 -0.700 1.00 87.12 112 ARG A CA 1
ATOM 855 C C . ARG A 1 112 ? 4.842 -6.285 -1.428 1.00 87.12 112 ARG A C 1
ATOM 857 O O . ARG A 1 112 ? 4.799 -6.308 -2.666 1.00 87.12 112 ARG A O 1
ATOM 864 N N . PRO A 1 113 ? 4.333 -5.283 -0.689 1.00 89.00 113 PRO A N 1
ATOM 865 C CA . PRO A 1 113 ? 3.575 -4.192 -1.282 1.00 89.00 113 PRO A CA 1
ATOM 866 C C . PRO A 1 113 ? 4.460 -2.984 -1.644 1.00 89.00 113 PRO A C 1
ATOM 868 O O . PRO A 1 113 ? 4.079 -2.202 -2.511 1.00 89.00 113 PRO A O 1
ATOM 871 N N . LEU A 1 114 ? 5.640 -2.859 -1.021 1.00 91.94 114 LEU A N 1
ATOM 872 C CA . LEU A 1 114 ? 6.524 -1.698 -1.113 1.00 91.94 114 LEU A CA 1
ATOM 873 C C . LEU A 1 114 ? 7.980 -2.109 -1.390 1.00 91.94 114 LEU A C 1
ATOM 875 O O . LEU A 1 114 ? 8.497 -3.066 -0.806 1.00 91.94 114 LEU A O 1
ATOM 879 N N . PHE A 1 115 ? 8.638 -1.357 -2.266 1.00 92.19 115 PHE A N 1
ATOM 880 C CA . PHE A 1 115 ? 10.021 -1.533 -2.702 1.00 92.19 115 PHE A CA 1
ATOM 881 C C . PHE A 1 115 ? 10.802 -0.230 -2.499 1.00 92.19 115 PHE A C 1
ATOM 883 O O . PHE A 1 115 ? 10.248 0.867 -2.551 1.00 92.19 115 PHE A O 1
ATOM 890 N N . HIS A 1 116 ? 12.097 -0.348 -2.252 1.00 90.75 116 HIS A N 1
ATOM 891 C CA . HIS A 1 116 ? 13.003 0.764 -1.991 1.00 90.75 116 HIS A CA 1
ATOM 892 C C . HIS A 1 116 ? 14.142 0.773 -3.008 1.00 90.75 116 HIS A C 1
ATOM 894 O O . HIS A 1 116 ? 14.273 -0.125 -3.842 1.00 90.75 116 HIS A O 1
ATOM 900 N N . PHE A 1 117 ? 15.005 1.781 -2.902 1.00 90.56 117 PHE A N 1
ATOM 901 C CA . PHE A 1 117 ? 16.152 1.945 -3.784 1.00 90.56 117 PHE A CA 1
ATOM 902 C C . PHE A 1 117 ? 17.002 0.670 -3.882 1.00 90.56 117 PHE A C 1
ATOM 904 O O . PHE A 1 117 ? 17.320 0.230 -4.983 1.00 90.56 117 PHE A O 1
ATOM 911 N N . ASP A 1 118 ? 17.314 0.031 -2.754 1.00 91.00 118 ASP A N 1
ATOM 912 C CA . ASP A 1 118 ? 18.136 -1.186 -2.731 1.00 91.00 118 ASP A CA 1
ATOM 913 C C . ASP A 1 118 ? 17.460 -2.373 -3.435 1.00 91.00 118 ASP A C 1
ATOM 915 O O . ASP A 1 118 ? 18.139 -3.239 -3.983 1.00 91.00 118 ASP A O 1
ATOM 919 N N . ASP A 1 119 ? 16.125 -2.390 -3.471 1.00 91.50 119 ASP A N 1
ATOM 920 C CA . ASP A 1 119 ? 15.358 -3.441 -4.133 1.00 91.50 119 ASP A CA 1
ATOM 921 C C . ASP A 1 119 ? 15.359 -3.269 -5.660 1.00 91.50 119 ASP A C 1
ATOM 923 O O . ASP A 1 119 ? 15.321 -4.256 -6.392 1.00 91.50 119 ASP A O 1
ATOM 927 N N . LEU A 1 120 ? 15.378 -2.027 -6.156 1.00 94.50 120 LEU A N 1
ATOM 928 C CA . LEU A 1 120 ? 15.148 -1.712 -7.573 1.00 94.50 120 LEU A CA 1
ATOM 929 C C . LEU A 1 120 ? 16.414 -1.279 -8.320 1.00 94.50 120 LEU A C 1
ATOM 931 O O . LEU A 1 120 ? 16.507 -1.464 -9.535 1.00 94.50 120 LEU A O 1
ATOM 935 N N . SER A 1 121 ? 17.401 -0.725 -7.614 1.00 94.56 121 SER A N 1
ATOM 936 C CA . SER A 1 121 ? 18.607 -0.145 -8.214 1.00 94.56 121 SER A CA 1
ATOM 937 C C . SER A 1 121 ? 19.418 -1.111 -9.087 1.00 94.56 121 SER A C 1
ATOM 939 O O . SER A 1 121 ? 19.872 -0.655 -10.139 1.00 94.56 121 SER A O 1
ATOM 941 N N . PRO A 1 122 ? 19.561 -2.422 -8.781 1.00 95.75 122 PRO A N 1
ATOM 942 C CA . PRO A 1 122 ? 20.296 -3.325 -9.669 1.00 95.75 122 PRO A CA 1
ATOM 943 C C . PRO A 1 122 ? 19.623 -3.462 -11.036 1.00 95.75 122 PRO A C 1
ATOM 945 O O . PRO A 1 122 ? 20.285 -3.412 -12.070 1.00 95.75 122 PRO A O 1
ATOM 948 N N . ALA A 1 123 ? 18.294 -3.583 -11.050 1.00 96.50 123 ALA A N 1
ATOM 949 C CA . ALA A 1 123 ? 17.538 -3.722 -12.285 1.00 96.50 123 ALA A CA 1
ATOM 950 C C . ALA A 1 123 ? 17.472 -2.409 -13.072 1.00 96.50 123 ALA A C 1
ATOM 952 O O . ALA A 1 123 ? 17.587 -2.422 -14.294 1.00 96.50 123 ALA A O 1
ATOM 953 N N . VAL A 1 124 ? 17.344 -1.271 -12.383 1.00 96.50 124 VAL A N 1
ATOM 954 C CA . VAL A 1 124 ? 17.395 0.054 -13.021 1.00 96.50 124 VAL A CA 1
ATOM 955 C C . VAL A 1 124 ? 18.773 0.318 -13.634 1.00 96.50 124 VAL A C 1
ATOM 957 O O . VAL A 1 124 ? 18.855 0.856 -14.732 1.00 96.50 124 VAL A O 1
ATOM 960 N N . SER A 1 125 ? 19.859 -0.102 -12.981 1.00 96.19 125 SER A N 1
ATOM 961 C CA . SER A 1 125 ? 21.205 0.007 -13.556 1.00 96.19 125 SER A CA 1
ATOM 962 C C . SER A 1 125 ? 21.344 -0.805 -14.846 1.00 96.19 125 SER A C 1
ATOM 964 O O . SER A 1 125 ? 21.933 -0.316 -15.809 1.00 96.19 125 SER A O 1
ATOM 966 N N . GLU A 1 126 ? 20.801 -2.025 -14.882 1.00 96.88 126 GLU A N 1
ATOM 967 C CA . GLU A 1 126 ? 20.803 -2.851 -16.095 1.00 96.88 126 GLU A CA 1
ATOM 968 C C . GLU A 1 126 ? 19.955 -2.215 -17.203 1.00 96.88 126 GLU A C 1
ATOM 970 O O . GLU A 1 126 ? 20.397 -2.138 -18.346 1.00 96.88 126 GLU A O 1
ATOM 975 N N . LEU A 1 127 ? 18.768 -1.701 -16.860 1.00 97.44 127 LEU A N 1
ATOM 976 C CA . LEU A 1 127 ? 17.898 -0.973 -17.783 1.00 97.44 127 LEU A CA 1
ATOM 977 C C . LEU A 1 127 ? 18.642 0.194 -18.445 1.00 97.44 127 LEU A C 1
ATOM 979 O O . LEU A 1 127 ? 18.588 0.344 -19.665 1.00 97.44 127 LEU A O 1
ATOM 983 N N . MET A 1 128 ? 19.362 0.991 -17.652 1.00 97.38 128 MET A N 1
ATOM 984 C CA . MET A 1 128 ? 20.140 2.119 -18.162 1.00 97.38 128 MET A CA 1
ATOM 985 C C . MET A 1 128 ? 21.290 1.665 -19.064 1.00 97.38 128 MET A C 1
ATOM 987 O O . MET A 1 128 ? 21.464 2.219 -20.146 1.00 97.38 128 MET A O 1
ATOM 991 N N . SER A 1 129 ? 22.021 0.613 -18.684 1.00 97.94 129 SER A N 1
ATOM 992 C CA . SER A 1 129 ? 23.082 0.059 -19.534 1.00 97.94 129 SER A CA 1
ATOM 993 C C . SER A 1 129 ? 22.543 -0.492 -20.859 1.00 97.94 129 SER A C 1
ATOM 995 O O . SER A 1 129 ? 23.195 -0.343 -21.892 1.00 97.94 129 SER A O 1
ATOM 997 N N . ALA A 1 130 ? 21.369 -1.128 -20.845 1.00 97.50 130 ALA A N 1
ATOM 998 C CA . ALA A 1 130 ? 20.718 -1.634 -22.049 1.00 97.50 130 ALA A CA 1
ATOM 999 C C . ALA A 1 130 ? 20.242 -0.489 -22.956 1.00 97.50 130 ALA A C 1
ATOM 1001 O O . ALA A 1 130 ? 20.401 -0.563 -24.173 1.00 97.50 130 ALA A O 1
ATOM 1002 N N . ALA A 1 131 ? 19.719 0.590 -22.368 1.00 97.44 131 ALA A N 1
ATOM 1003 C CA . ALA A 1 131 ? 19.320 1.788 -23.098 1.00 97.44 131 ALA A CA 1
ATOM 1004 C C . ALA A 1 131 ? 20.517 2.490 -23.758 1.00 97.44 131 ALA A C 1
ATOM 1006 O O . ALA A 1 131 ? 20.417 2.900 -24.909 1.00 97.44 131 ALA A O 1
ATOM 1007 N N . GLU A 1 132 ? 21.661 2.586 -23.073 1.00 97.56 132 GLU A N 1
ATOM 1008 C CA . GLU A 1 132 ? 22.896 3.167 -23.628 1.00 97.56 132 GLU A CA 1
ATOM 1009 C C . GLU A 1 132 ? 23.449 2.376 -24.824 1.00 97.56 132 GLU A C 1
ATOM 1011 O O . GLU A 1 132 ? 24.063 2.951 -25.724 1.00 97.56 132 GLU A O 1
ATOM 1016 N N . ALA A 1 133 ? 23.241 1.057 -24.841 1.00 97.25 133 ALA A N 1
ATOM 1017 C CA . ALA A 1 133 ? 23.655 0.186 -25.938 1.00 97.25 133 ALA A CA 1
ATOM 1018 C C . ALA A 1 133 ? 22.675 0.185 -27.128 1.00 97.25 133 ALA A C 1
ATOM 1020 O O . ALA A 1 133 ? 23.012 -0.343 -28.193 1.00 97.25 133 ALA A O 1
ATOM 1021 N N . ALA A 1 134 ? 21.471 0.735 -26.953 1.00 96.81 134 ALA A N 1
ATOM 1022 C CA . ALA A 1 134 ? 20.438 0.787 -27.978 1.00 96.81 134 ALA A CA 1
ATOM 1023 C C . ALA A 1 134 ? 20.672 1.930 -28.982 1.00 96.81 134 ALA A C 1
ATOM 1025 O O . ALA A 1 134 ? 21.556 2.776 -28.825 1.00 96.81 134 ALA A O 1
ATOM 1026 N N . ASP A 1 135 ? 19.870 1.965 -30.048 1.00 97.31 135 ASP A N 1
ATOM 1027 C CA . ASP A 1 135 ? 19.839 3.142 -30.908 1.00 97.31 135 ASP A CA 1
ATOM 1028 C C . ASP A 1 135 ? 19.245 4.355 -30.172 1.00 97.31 135 ASP A C 1
ATOM 1030 O O . ASP A 1 135 ? 18.571 4.242 -29.145 1.00 97.31 135 ASP A O 1
ATOM 1034 N N . LYS A 1 136 ? 19.505 5.543 -30.723 1.00 96.94 136 LYS A N 1
ATOM 1035 C CA . LYS A 1 136 ? 19.153 6.809 -30.081 1.00 96.94 136 LYS A CA 1
ATOM 1036 C C . LYS A 1 136 ? 17.651 6.942 -29.793 1.00 96.94 136 LYS A C 1
ATOM 1038 O O . LYS A 1 136 ? 17.296 7.506 -28.765 1.00 96.94 136 LYS A O 1
ATOM 1043 N N . GLU A 1 137 ? 16.782 6.463 -30.683 1.00 97.62 137 GLU A N 1
ATOM 1044 C CA . GLU A 1 137 ? 15.334 6.610 -30.502 1.00 97.62 137 GLU A CA 1
ATOM 1045 C C . GLU A 1 137 ? 14.847 5.769 -29.319 1.00 97.62 137 GLU A C 1
ATOM 1047 O O . GLU A 1 137 ? 14.081 6.257 -28.486 1.00 97.62 137 GLU A O 1
ATOM 1052 N N . ILE A 1 138 ? 15.333 4.531 -29.206 1.00 97.81 138 ILE A N 1
ATOM 1053 C CA . ILE A 1 138 ? 15.028 3.659 -28.068 1.00 97.81 138 ILE A CA 1
ATOM 1054 C C . ILE A 1 138 ? 15.599 4.243 -26.773 1.00 97.81 138 ILE A C 1
ATOM 1056 O O . ILE A 1 138 ? 14.873 4.336 -25.784 1.00 97.81 138 ILE A O 1
ATOM 1060 N N . HIS A 1 139 ? 16.861 4.677 -26.782 1.00 98.19 139 HIS A N 1
ATOM 1061 C CA . HIS A 1 139 ? 17.507 5.288 -25.620 1.00 98.19 139 HIS A CA 1
ATOM 1062 C C . HIS A 1 139 ? 16.705 6.477 -25.069 1.00 98.19 139 HIS A C 1
ATOM 1064 O O . HIS A 1 139 ? 16.386 6.508 -23.879 1.00 98.19 139 HIS A O 1
ATOM 1070 N N . ASP A 1 140 ? 16.327 7.421 -25.938 1.00 98.19 140 ASP A N 1
ATOM 1071 C CA . ASP A 1 140 ? 15.582 8.621 -25.546 1.00 98.19 140 ASP A CA 1
ATOM 1072 C C . ASP A 1 140 ? 14.200 8.243 -24.963 1.00 98.19 140 ASP A C 1
ATOM 1074 O O . ASP A 1 140 ? 13.794 8.769 -23.926 1.00 98.19 140 ASP A O 1
ATOM 1078 N N . ARG A 1 141 ? 13.507 7.256 -25.552 1.00 98.38 141 ARG A N 1
ATOM 1079 C CA . ARG A 1 141 ? 12.215 6.763 -25.037 1.00 98.38 141 ARG A CA 1
ATOM 1080 C C . ARG A 1 141 ? 12.342 6.042 -23.692 1.00 98.38 141 ARG A C 1
ATOM 1082 O O . ARG A 1 141 ? 11.471 6.205 -22.840 1.00 98.38 141 ARG A O 1
ATOM 1089 N N . VAL A 1 142 ? 13.400 5.256 -23.473 1.00 98.06 142 VAL A N 1
ATOM 1090 C CA . VAL A 1 142 ? 13.651 4.622 -22.165 1.00 98.06 142 VAL A CA 1
ATOM 1091 C C . VAL A 1 142 ? 13.942 5.685 -21.106 1.00 98.06 142 VAL A C 1
ATOM 1093 O O . VAL A 1 142 ? 13.409 5.594 -19.998 1.00 98.06 142 VAL A O 1
ATOM 1096 N N . LEU A 1 143 ? 14.721 6.718 -21.444 1.00 97.31 143 LEU A N 1
ATOM 1097 C CA . LEU A 1 143 ? 14.970 7.846 -20.547 1.00 97.31 143 LEU A CA 1
ATOM 1098 C C . LEU A 1 143 ? 13.679 8.571 -20.164 1.00 97.31 143 LEU A C 1
ATOM 1100 O O . LEU A 1 143 ? 13.495 8.868 -18.986 1.00 97.31 143 LEU A O 1
ATOM 1104 N N . ASP A 1 144 ? 12.763 8.799 -21.105 1.00 97.69 144 ASP A N 1
ATOM 1105 C CA . ASP A 1 144 ? 11.458 9.403 -20.810 1.00 97.69 144 ASP A CA 1
ATOM 1106 C C . ASP A 1 144 ? 10.649 8.563 -19.809 1.00 97.69 144 ASP A C 1
ATOM 1108 O O . ASP A 1 144 ? 10.061 9.096 -18.859 1.00 97.69 144 ASP A O 1
ATOM 1112 N N . VAL A 1 145 ? 10.649 7.235 -19.974 1.00 97.62 145 VAL A N 1
ATOM 1113 C CA . VAL A 1 145 ? 9.990 6.326 -19.027 1.00 97.62 145 VAL A CA 1
ATOM 1114 C C . VAL A 1 145 ? 10.676 6.374 -17.659 1.00 97.62 145 VAL A C 1
ATOM 1116 O O . VAL A 1 145 ? 9.989 6.490 -16.641 1.00 97.62 145 VAL A O 1
ATOM 1119 N N . TYR A 1 146 ? 12.010 6.340 -17.612 1.00 95.81 146 TYR A N 1
ATOM 1120 C CA . TYR A 1 146 ? 12.773 6.437 -16.367 1.00 95.81 146 TYR A CA 1
ATOM 1121 C C . TYR A 1 146 ? 12.525 7.766 -15.641 1.00 95.81 146 TYR A C 1
ATOM 1123 O O . TYR A 1 146 ? 12.303 7.773 -14.433 1.00 95.81 146 TYR A O 1
ATOM 1131 N N . ILE A 1 147 ? 12.486 8.887 -16.365 1.00 94.69 147 ILE A N 1
ATOM 1132 C CA . ILE A 1 147 ? 12.173 10.207 -15.803 1.00 94.69 147 ILE A CA 1
ATOM 1133 C C . ILE A 1 147 ? 10.806 10.189 -15.114 1.00 94.69 147 ILE A C 1
ATOM 1135 O O . ILE A 1 147 ? 10.647 10.744 -14.029 1.00 94.69 147 ILE A O 1
ATOM 1139 N N . LYS A 1 148 ? 9.828 9.528 -15.733 1.00 93.81 148 LYS A N 1
ATOM 1140 C CA . LYS A 1 148 ? 8.456 9.468 -15.234 1.00 93.81 148 LYS A CA 1
ATOM 1141 C C . LYS A 1 148 ? 8.268 8.500 -14.062 1.00 93.81 148 LYS A C 1
ATOM 1143 O O . LYS A 1 148 ? 7.455 8.785 -13.187 1.00 93.81 148 LYS A O 1
ATOM 1148 N N . HIS A 1 149 ? 8.957 7.360 -14.064 1.00 92.50 149 HIS A N 1
ATOM 1149 C CA . HIS A 1 149 ? 8.666 6.249 -13.149 1.00 92.50 149 HIS A CA 1
ATOM 1150 C C . HIS A 1 149 ? 9.815 5.868 -12.207 1.00 92.50 149 HIS A C 1
ATOM 1152 O O . HIS A 1 149 ? 9.562 5.302 -11.149 1.00 92.50 149 HIS A O 1
ATOM 1158 N N . GLY A 1 150 ? 11.064 6.134 -12.585 1.00 83.50 150 GLY A N 1
ATOM 1159 C CA . GLY A 1 150 ? 12.255 5.587 -11.932 1.00 83.50 150 GLY A CA 1
ATOM 1160 C C . GLY A 1 150 ? 13.140 6.604 -11.212 1.00 83.50 150 GLY A C 1
ATOM 1161 O O . GLY A 1 150 ? 14.129 6.197 -10.612 1.00 83.50 150 GLY A O 1
ATOM 1162 N N . GLN A 1 151 ? 12.827 7.906 -11.252 1.00 80.44 151 GLN A N 1
ATOM 1163 C CA . GLN A 1 151 ? 13.666 8.927 -10.604 1.00 80.44 151 GLN A CA 1
ATOM 1164 C C . GLN A 1 151 ? 13.653 8.860 -9.077 1.00 80.44 151 GLN A C 1
ATOM 1166 O O . GLN A 1 151 ? 14.686 9.106 -8.456 1.00 80.44 151 GLN A O 1
ATOM 1171 N N . ASP A 1 152 ? 12.504 8.543 -8.478 1.00 86.94 152 ASP A N 1
ATOM 1172 C CA . ASP A 1 152 ? 12.388 8.338 -7.037 1.00 86.94 152 ASP A CA 1
ATOM 1173 C C . ASP A 1 152 ? 12.064 6.875 -6.756 1.00 86.94 152 ASP A C 1
ATOM 1175 O O . ASP A 1 152 ? 10.918 6.438 -6.819 1.00 86.94 152 ASP A O 1
ATOM 1179 N N . LEU A 1 153 ? 13.113 6.109 -6.465 1.00 85.94 153 LEU A N 1
ATOM 1180 C CA . LEU A 1 153 ? 12.989 4.703 -6.092 1.00 85.94 153 LEU A CA 1
ATOM 1181 C C . LEU A 1 153 ? 12.731 4.525 -4.590 1.00 85.94 153 LEU A C 1
ATOM 1183 O O . LEU A 1 153 ? 12.775 3.401 -4.086 1.00 85.94 153 LEU A O 1
ATOM 1187 N N . ASN A 1 154 ? 12.488 5.606 -3.844 1.00 84.38 154 ASN A N 1
ATOM 1188 C CA . ASN A 1 154 ? 12.156 5.498 -2.433 1.00 84.38 154 ASN A CA 1
ATOM 1189 C C . ASN A 1 154 ? 10.664 5.221 -2.272 1.00 84.38 154 ASN A C 1
ATOM 1191 O O . ASN A 1 154 ? 9.821 6.056 -2.580 1.00 84.38 154 ASN A O 1
ATOM 1195 N N . SER A 1 155 ? 10.339 4.084 -1.658 1.00 86.81 155 SER A N 1
ATOM 1196 C CA . SER A 1 155 ? 8.961 3.721 -1.309 1.00 86.81 155 SER A CA 1
ATOM 1197 C C . SER A 1 155 ? 8.058 3.546 -2.538 1.00 86.81 155 SER A C 1
ATOM 1199 O O . SER A 1 155 ? 6.955 4.082 -2.566 1.00 86.81 155 SER A O 1
ATOM 1201 N N . VAL A 1 156 ? 8.504 2.791 -3.541 1.00 92.38 156 VAL A N 1
ATOM 1202 C CA . VAL A 1 156 ? 7.744 2.474 -4.760 1.00 92.38 156 VAL A CA 1
ATOM 1203 C C . VAL A 1 156 ? 6.782 1.324 -4.485 1.00 92.38 156 VAL A C 1
ATOM 1205 O O . VAL A 1 156 ? 7.176 0.262 -4.002 1.00 92.38 156 VAL A O 1
ATOM 1208 N N . THR A 1 157 ? 5.508 1.517 -4.787 1.00 92.75 157 THR A N 1
ATOM 1209 C CA . THR A 1 157 ? 4.487 0.474 -4.641 1.00 92.75 157 THR A CA 1
ATOM 1210 C C . THR A 1 157 ? 4.638 -0.612 -5.693 1.00 92.75 157 THR A C 1
ATOM 1212 O O . THR A 1 157 ? 5.209 -0.415 -6.768 1.00 92.75 157 THR A O 1
ATOM 1215 N N . ARG A 1 158 ? 4.076 -1.785 -5.408 1.00 91.69 158 ARG A N 1
ATOM 1216 C CA . ARG A 1 158 ? 4.013 -2.873 -6.382 1.00 91.69 158 ARG A CA 1
ATOM 1217 C C . ARG A 1 158 ? 3.314 -2.438 -7.677 1.00 91.69 158 ARG A C 1
ATOM 1219 O O . ARG A 1 158 ? 3.796 -2.803 -8.749 1.00 91.69 158 ARG A O 1
ATOM 1226 N N . GLY A 1 159 ? 2.227 -1.665 -7.601 1.00 91.38 159 GLY A N 1
ATOM 1227 C CA . GLY A 1 159 ? 1.546 -1.124 -8.777 1.00 91.38 159 GLY A CA 1
ATOM 1228 C C . GLY A 1 159 ? 2.420 -0.169 -9.590 1.00 91.38 159 GLY A C 1
ATOM 1229 O O . GLY A 1 159 ? 2.482 -0.293 -10.813 1.00 91.38 159 GLY A O 1
ATOM 1230 N N . GLU A 1 160 ? 3.169 0.719 -8.932 1.00 93.81 160 GLU A N 1
ATOM 1231 C CA . GLU A 1 160 ? 4.116 1.626 -9.597 1.00 93.81 160 GLU A CA 1
ATOM 1232 C C . GLU A 1 160 ? 5.259 0.874 -10.299 1.00 93.81 160 GLU A C 1
ATOM 1234 O O . GLU A 1 160 ? 5.601 1.221 -11.431 1.00 93.81 160 GLU A O 1
ATOM 1239 N N . VAL A 1 161 ? 5.798 -0.194 -9.692 1.00 94.81 161 VAL A N 1
ATOM 1240 C CA . VAL A 1 161 ? 6.799 -1.061 -10.345 1.00 94.81 161 VAL A CA 1
ATOM 1241 C C . VAL A 1 161 ? 6.216 -1.718 -11.598 1.00 94.81 161 VAL A C 1
ATOM 1243 O O . VAL A 1 161 ? 6.848 -1.700 -12.652 1.00 94.81 161 VAL A O 1
ATOM 1246 N N . ILE A 1 162 ? 4.999 -2.267 -11.515 1.00 93.56 162 ILE A N 1
ATOM 1247 C CA . ILE A 1 162 ? 4.321 -2.886 -12.666 1.00 93.56 162 ILE A CA 1
ATOM 1248 C C . ILE A 1 162 ? 4.093 -1.851 -13.776 1.00 93.56 162 ILE A C 1
ATOM 1250 O O . ILE A 1 162 ? 4.348 -2.131 -14.945 1.00 93.56 162 ILE A O 1
ATOM 1254 N N . ALA A 1 163 ? 3.650 -0.642 -13.424 1.00 94.00 163 ALA A N 1
ATOM 1255 C CA . ALA A 1 163 ? 3.441 0.436 -14.385 1.00 94.00 163 ALA A CA 1
ATOM 1256 C C . ALA A 1 163 ? 4.748 0.853 -15.076 1.00 94.00 163 ALA A C 1
ATOM 1258 O O . ALA A 1 163 ? 4.751 1.071 -16.287 1.00 94.00 163 ALA A O 1
ATOM 1259 N N . PHE A 1 164 ? 5.855 0.919 -14.331 1.00 96.06 164 PHE A N 1
ATOM 1260 C CA . PHE A 1 164 ? 7.176 1.201 -14.887 1.00 96.06 164 PHE A CA 1
ATOM 1261 C C . PHE A 1 164 ? 7.602 0.115 -15.883 1.00 96.06 164 PHE A C 1
ATOM 1263 O O . PHE A 1 164 ? 7.954 0.410 -17.023 1.00 96.06 164 PHE A O 1
ATOM 1270 N N . VAL A 1 165 ? 7.503 -1.150 -15.481 1.00 95.69 165 VAL A N 1
ATOM 1271 C CA . VAL A 1 165 ? 7.853 -2.300 -16.321 1.00 95.69 165 VAL A CA 1
ATOM 1272 C C . VAL A 1 165 ? 7.023 -2.337 -17.609 1.00 95.69 165 VAL A C 1
ATOM 1274 O O . VAL A 1 165 ? 7.582 -2.509 -18.691 1.00 95.69 165 VAL A O 1
ATOM 1277 N N . ASN A 1 166 ? 5.711 -2.112 -17.519 1.00 94.81 166 ASN A N 1
ATOM 1278 C CA . ASN A 1 166 ? 4.834 -2.073 -18.692 1.00 94.81 166 ASN A CA 1
ATOM 1279 C C . ASN A 1 166 ? 5.179 -0.910 -19.631 1.00 94.81 166 ASN A C 1
ATOM 1281 O O . ASN A 1 166 ? 5.165 -1.073 -20.846 1.00 94.81 166 ASN A O 1
ATOM 1285 N N . ALA A 1 167 ? 5.554 0.250 -19.089 1.00 96.50 167 ALA A N 1
ATOM 1286 C CA . ALA A 1 167 ? 5.993 1.368 -19.915 1.00 96.50 167 ALA A CA 1
ATOM 1287 C C . ALA A 1 167 ? 7.300 1.057 -20.671 1.00 96.50 167 ALA A C 1
ATOM 1289 O O . ALA A 1 167 ? 7.458 1.505 -21.802 1.00 96.50 167 ALA A O 1
ATOM 1290 N N . ILE A 1 168 ? 8.211 0.261 -20.094 1.00 97.25 168 ILE A N 1
ATOM 1291 C CA . ILE A 1 168 ? 9.408 -0.226 -20.802 1.00 97.25 168 ILE A CA 1
ATOM 1292 C C . ILE A 1 168 ? 9.049 -1.253 -21.882 1.00 97.25 168 ILE A C 1
ATOM 1294 O O . ILE A 1 168 ? 9.600 -1.182 -22.980 1.00 97.25 168 ILE A O 1
ATOM 1298 N N . HIS A 1 169 ? 8.097 -2.153 -21.616 1.00 95.44 169 HIS A N 1
ATOM 1299 C CA . HIS A 1 169 ? 7.586 -3.102 -22.615 1.00 95.44 169 HIS A CA 1
ATOM 1300 C C . HIS A 1 169 ? 7.100 -2.402 -23.893 1.00 95.44 169 HIS A C 1
ATOM 1302 O O . HIS A 1 169 ? 7.390 -2.855 -25.000 1.00 95.44 169 HIS A O 1
ATOM 1308 N N . ASP A 1 170 ? 6.402 -1.274 -23.746 1.00 95.38 170 ASP A N 1
ATOM 1309 C CA . ASP A 1 170 ? 5.891 -0.478 -24.869 1.00 95.38 170 ASP A CA 1
ATOM 1310 C C . ASP A 1 170 ? 6.998 0.252 -25.657 1.00 95.38 170 ASP A C 1
ATOM 1312 O O . ASP A 1 170 ? 6.770 0.747 -26.771 1.00 95.38 170 ASP A O 1
ATOM 1316 N N . VAL A 1 171 ? 8.204 0.351 -25.089 1.00 97.19 171 VAL A N 1
ATOM 1317 C CA . VAL A 1 171 ? 9.377 0.932 -25.750 1.00 97.19 171 VAL A CA 1
ATOM 1318 C C . VAL A 1 171 ? 10.128 -0.120 -26.548 1.00 97.19 171 VAL A C 1
ATOM 1320 O O . VAL A 1 171 ? 10.253 0.041 -27.763 1.00 97.19 171 VAL A O 1
ATOM 1323 N N . ASP A 1 172 ? 10.605 -1.169 -25.878 1.00 97.31 172 ASP A N 1
ATOM 1324 C CA . ASP A 1 172 ? 11.366 -2.252 -26.495 1.00 97.31 172 ASP A CA 1
ATOM 1325 C C . ASP A 1 172 ? 11.231 -3.559 -25.701 1.00 97.31 172 ASP A C 1
ATOM 1327 O O . ASP A 1 172 ? 11.418 -3.606 -24.481 1.00 97.31 172 ASP A O 1
ATOM 1331 N N . ARG A 1 173 ? 10.947 -4.653 -26.415 1.00 94.75 173 ARG A N 1
ATOM 1332 C CA . ARG A 1 173 ? 10.712 -5.967 -25.803 1.00 94.75 173 ARG A CA 1
ATOM 1333 C C . ARG A 1 173 ? 11.986 -6.597 -25.231 1.00 94.75 173 ARG A C 1
ATOM 1335 O O . ARG A 1 173 ? 11.915 -7.255 -24.199 1.00 94.75 173 ARG A O 1
ATOM 1342 N N . GLY A 1 174 ? 13.134 -6.417 -25.882 1.00 95.38 174 GLY A N 1
ATOM 1343 C CA . GLY A 1 174 ? 1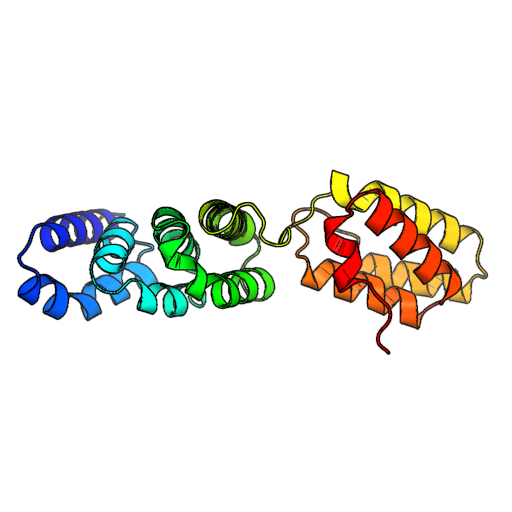4.399 -6.994 -25.423 1.00 95.38 174 GLY A CA 1
ATOM 1344 C C . GLY A 1 174 ? 14.897 -6.326 -24.143 1.00 95.38 174 GLY A C 1
ATOM 1345 O O . GLY A 1 174 ? 15.306 -7.011 -23.205 1.00 95.38 174 GLY A O 1
ATOM 1346 N N . ILE A 1 175 ? 14.794 -4.997 -24.074 1.00 97.31 175 ILE A N 1
ATOM 1347 C CA . ILE A 1 175 ? 15.104 -4.222 -22.866 1.00 97.31 175 ILE A CA 1
ATOM 1348 C C . ILE A 1 175 ? 14.135 -4.583 -21.734 1.00 97.31 175 ILE A C 1
ATOM 1350 O O . ILE A 1 175 ? 14.567 -4.761 -20.595 1.00 97.31 175 ILE A O 1
ATOM 1354 N N . TYR A 1 176 ? 12.846 -4.756 -22.037 1.00 95.62 176 TYR A N 1
ATOM 1355 C CA . TYR A 1 176 ? 11.866 -5.257 -21.073 1.00 95.62 176 TYR A CA 1
ATOM 1356 C C . TYR A 1 176 ? 12.249 -6.626 -20.499 1.00 95.62 176 TYR A C 1
ATOM 1358 O O . TYR A 1 176 ? 12.281 -6.774 -19.278 1.00 95.62 176 TYR A O 1
ATOM 1366 N N . ASP A 1 177 ? 12.578 -7.608 -21.345 1.00 95.31 177 ASP A N 1
ATOM 1367 C CA . ASP A 1 177 ? 12.908 -8.965 -20.892 1.00 95.31 177 ASP A CA 1
ATOM 1368 C C . ASP A 1 177 ? 14.141 -8.952 -19.961 1.00 95.31 177 ASP A C 1
ATOM 1370 O O . ASP A 1 177 ? 14.155 -9.622 -18.921 1.00 95.31 177 ASP A O 1
ATOM 1374 N N . LEU A 1 178 ? 15.154 -8.137 -20.288 1.00 96.12 178 LEU A N 1
ATOM 1375 C CA . LEU A 1 178 ? 16.340 -7.907 -19.450 1.00 96.12 178 LEU A CA 1
ATOM 1376 C C . LEU A 1 178 ? 15.975 -7.266 -18.106 1.00 96.12 178 LEU A C 1
ATOM 1378 O O . LEU A 1 178 ? 16.383 -7.755 -17.048 1.00 96.12 178 LEU A O 1
ATOM 1382 N N . PHE A 1 179 ? 15.181 -6.196 -18.145 1.00 96.38 179 PHE A N 1
ATOM 1383 C CA . PHE A 1 179 ? 14.773 -5.455 -16.958 1.00 96.38 179 PHE A CA 1
ATOM 1384 C C . PHE A 1 179 ? 13.941 -6.320 -16.004 1.00 96.38 179 PHE A C 1
ATOM 1386 O O . PHE A 1 179 ? 14.231 -6.380 -14.807 1.00 96.38 179 PHE A O 1
ATOM 1393 N N . VAL A 1 180 ? 12.960 -7.060 -16.529 1.00 95.88 180 VAL A N 1
ATOM 1394 C CA . VAL A 1 180 ? 12.132 -7.986 -15.743 1.00 95.88 180 VAL A CA 1
AT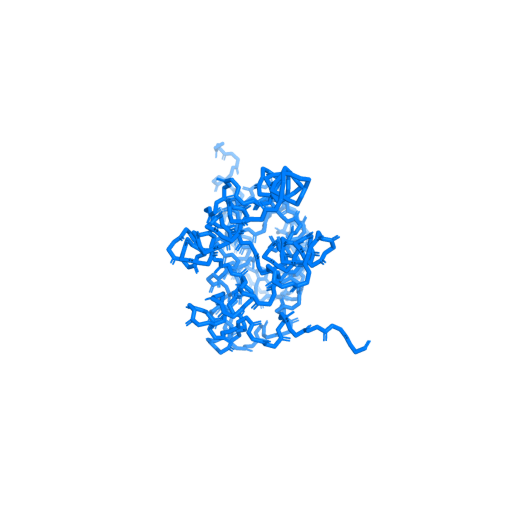OM 1395 C C . VAL A 1 180 ? 12.971 -9.109 -15.151 1.00 95.88 180 VAL A C 1
ATOM 1397 O O . VAL A 1 180 ? 12.811 -9.419 -13.970 1.00 95.88 180 VAL A O 1
ATOM 1400 N N . THR A 1 181 ? 13.893 -9.687 -15.925 1.00 95.94 181 THR A N 1
ATOM 1401 C CA . THR A 1 181 ? 14.789 -10.737 -15.420 1.00 95.94 181 THR A CA 1
ATOM 1402 C C . THR A 1 181 ? 15.564 -10.239 -14.203 1.00 95.94 181 THR A C 1
ATOM 1404 O O . THR A 1 181 ? 15.534 -10.886 -13.156 1.00 95.94 181 THR A O 1
ATOM 1407 N N . LYS A 1 182 ? 16.181 -9.052 -14.286 1.00 96.75 182 LYS A N 1
ATOM 1408 C CA . LYS A 1 182 ? 16.911 -8.472 -13.149 1.00 96.75 182 LYS A CA 1
ATOM 1409 C C . LYS A 1 182 ? 16.012 -8.125 -11.969 1.00 96.75 182 LYS A C 1
ATOM 1411 O O . LYS A 1 182 ? 16.385 -8.396 -10.831 1.00 96.75 182 LYS A O 1
ATOM 1416 N N . LEU A 1 183 ? 14.819 -7.580 -12.215 1.00 95.25 183 LEU A N 1
ATOM 1417 C CA . LEU A 1 183 ? 13.860 -7.289 -11.146 1.00 95.25 183 LEU A CA 1
ATOM 1418 C C . LEU A 1 183 ? 13.468 -8.547 -10.373 1.00 95.25 183 LEU A C 1
ATOM 1420 O O . LEU A 1 183 ? 13.405 -8.506 -9.146 1.00 95.25 183 LEU A O 1
ATOM 1424 N N . VAL A 1 184 ? 13.216 -9.656 -11.071 1.00 94.62 184 VAL A N 1
ATOM 1425 C CA . VAL A 1 184 ? 12.832 -10.934 -10.457 1.00 94.62 184 VAL A CA 1
ATOM 1426 C C . VAL A 1 184 ? 14.012 -11.597 -9.746 1.00 94.62 184 VAL A C 1
ATOM 1428 O O . VAL A 1 184 ? 13.816 -12.168 -8.674 1.00 94.62 184 VAL A O 1
ATOM 1431 N N . GLU A 1 185 ? 15.231 -11.488 -10.284 1.00 93.94 185 GLU A N 1
ATOM 1432 C CA . GLU A 1 185 ? 16.454 -11.937 -9.602 1.00 93.94 185 GLU A CA 1
ATOM 1433 C C . GLU A 1 185 ? 16.647 -11.217 -8.260 1.00 93.94 185 GLU A C 1
ATOM 1435 O O . GLU A 1 185 ? 16.928 -11.863 -7.249 1.00 93.94 185 GLU A O 1
ATOM 1440 N N . SER A 1 186 ? 16.458 -9.894 -8.230 1.00 91.25 186 SER A N 1
ATOM 1441 C CA . SER A 1 186 ? 16.543 -9.099 -6.999 1.00 91.25 186 SER A CA 1
ATOM 1442 C C . SER A 1 186 ? 15.332 -9.297 -6.082 1.00 91.25 186 SER A C 1
ATOM 1444 O O . SER A 1 186 ? 15.471 -9.252 -4.861 1.00 91.25 186 SER A O 1
ATOM 1446 N N . ASN A 1 187 ? 14.145 -9.535 -6.649 1.00 90.19 187 ASN A N 1
ATOM 1447 C CA . ASN A 1 187 ? 12.880 -9.610 -5.920 1.00 90.19 187 ASN A CA 1
ATOM 1448 C C . ASN A 1 187 ? 11.984 -10.735 -6.463 1.00 90.19 187 ASN A C 1
ATOM 1450 O O . ASN A 1 187 ? 11.039 -10.476 -7.218 1.00 90.19 187 ASN A O 1
ATOM 1454 N N . PRO A 1 188 ? 12.178 -11.985 -6.011 1.00 90.12 188 PRO A N 1
ATOM 1455 C CA . PRO A 1 188 ? 11.393 -13.123 -6.494 1.00 90.12 188 PRO A CA 1
ATOM 1456 C C . PRO A 1 188 ? 9.878 -12.970 -6.294 1.00 90.12 188 PRO A C 1
ATOM 1458 O O . PRO A 1 188 ? 9.087 -13.536 -7.045 1.00 90.12 188 PRO A O 1
ATOM 1461 N N . SER A 1 189 ? 9.447 -12.160 -5.320 1.00 87.56 189 SER A N 1
ATOM 1462 C CA . SER A 1 189 ? 8.029 -11.872 -5.078 1.00 87.56 189 SER A CA 1
ATOM 1463 C C . SER A 1 189 ? 7.348 -11.115 -6.226 1.00 87.56 189 SER A C 1
ATOM 1465 O O . SER A 1 189 ? 6.118 -11.086 -6.275 1.00 87.56 189 SER A O 1
ATOM 1467 N N . LEU A 1 190 ? 8.096 -10.497 -7.147 1.00 90.62 190 LEU A N 1
ATOM 1468 C CA . LEU A 1 190 ? 7.559 -9.831 -8.338 1.00 90.62 190 LEU A CA 1
ATOM 1469 C C . LEU A 1 190 ? 7.259 -10.802 -9.488 1.00 90.62 190 LEU A C 1
ATOM 1471 O O . LEU A 1 190 ? 6.488 -10.442 -10.375 1.00 90.62 190 LEU A O 1
ATOM 1475 N N . ALA A 1 191 ? 7.789 -12.030 -9.453 1.00 90.25 191 ALA A N 1
ATOM 1476 C CA . ALA A 1 191 ? 7.739 -12.975 -10.571 1.00 90.25 191 ALA A CA 1
ATOM 1477 C C . ALA A 1 191 ? 6.329 -13.185 -11.135 1.00 90.25 191 ALA A C 1
ATOM 1479 O O . ALA A 1 191 ? 6.138 -13.107 -12.341 1.00 90.25 191 ALA A O 1
ATOM 1480 N N . GLU A 1 192 ? 5.331 -13.408 -10.275 1.00 87.56 192 GLU A N 1
ATOM 1481 C CA . GLU A 1 192 ? 3.945 -13.616 -10.715 1.00 87.56 192 GLU A CA 1
ATOM 1482 C C . GLU A 1 192 ? 3.308 -12.360 -11.321 1.00 87.56 192 GLU A C 1
ATOM 1484 O O . GLU A 1 192 ? 2.521 -12.471 -12.255 1.00 87.56 192 GLU A O 1
ATOM 1489 N N . ALA A 1 193 ? 3.642 -11.168 -10.815 1.00 86.19 193 ALA A N 1
ATOM 1490 C CA . ALA A 1 193 ? 3.015 -9.926 -11.270 1.00 86.19 193 ALA A CA 1
ATOM 1491 C C . ALA A 1 193 ? 3.635 -9.357 -12.549 1.00 86.19 193 ALA A C 1
ATOM 1493 O O . ALA A 1 193 ? 2.969 -8.601 -13.246 1.00 86.19 193 ALA A O 1
ATOM 1494 N N . LEU A 1 194 ? 4.892 -9.699 -12.843 1.00 89.56 194 LEU A N 1
ATOM 1495 C CA . LEU A 1 194 ? 5.601 -9.220 -14.031 1.00 89.56 194 LEU A CA 1
ATOM 1496 C C . LEU A 1 194 ? 5.529 -10.196 -15.210 1.00 89.56 194 LEU A C 1
ATOM 1498 O O . LEU A 1 194 ? 6.177 -9.962 -16.228 1.00 89.56 194 LEU A O 1
ATOM 1502 N N . LYS A 1 195 ? 4.755 -11.285 -15.098 1.00 80.94 195 LYS A N 1
ATOM 1503 C CA . LYS A 1 195 ? 4.513 -12.172 -16.239 1.00 80.94 195 LYS A CA 1
ATOM 1504 C C . LYS A 1 195 ? 3.857 -11.376 -17.373 1.00 80.94 195 LYS A C 1
ATOM 1506 O O . LYS A 1 195 ? 2.903 -10.642 -17.105 1.00 80.94 195 LYS A O 1
ATOM 1511 N N . PRO A 1 196 ? 4.316 -11.541 -18.625 1.00 64.94 196 PRO A N 1
ATOM 1512 C CA . PRO A 1 196 ? 3.644 -10.933 -19.762 1.00 64.94 196 PRO A CA 1
ATOM 1513 C C . PRO A 1 196 ? 2.193 -11.423 -19.811 1.00 64.94 196 PRO A C 1
ATOM 1515 O O . PRO A 1 196 ? 1.919 -12.600 -19.553 1.00 64.94 196 PRO A O 1
ATOM 1518 N N . ALA A 1 197 ? 1.262 -10.511 -20.096 1.00 56.22 197 ALA A N 1
ATOM 1519 C CA . ALA A 1 197 ? -0.144 -10.867 -20.245 1.00 56.22 197 ALA A CA 1
ATOM 1520 C C . ALA A 1 197 ? -0.304 -11.906 -21.379 1.00 56.22 197 ALA A C 1
ATOM 1522 O O . ALA A 1 197 ? 0.458 -11.847 -22.350 1.00 56.22 197 ALA A O 1
ATOM 1523 N N . PRO A 1 198 ? -1.233 -12.872 -21.244 1.00 49.50 198 PRO A N 1
ATOM 1524 C CA . PRO A 1 198 ? -1.466 -13.899 -22.258 1.00 49.50 198 PRO A CA 1
ATOM 1525 C C . PRO A 1 198 ? -1.934 -13.330 -23.603 1.00 49.50 198 PRO A C 1
ATOM 1527 O O . PRO A 1 198 ? -2.602 -12.269 -23.608 1.00 49.50 198 PRO A O 1
#